Protein AF-0000000076844372 (afdb_homodimer)

Organism: Aegilops tauschii subsp. strangulata (NCBI:txid200361)

Solvent-accessible surface area (backbone atoms only — not comparable to full-atom values): 16689 Å² total; per-residue (Å²): 117,82,77,70,72,52,48,63,66,62,64,63,37,29,44,43,36,45,45,63,35,66,45,48,65,49,69,65,57,55,27,50,28,65,30,65,38,27,27,34,42,34,42,27,44,28,46,33,43,57,52,77,63,76,80,82,62,73,68,79,70,80,93,87,67,76,74,74,62,56,34,52,46,26,27,34,42,32,40,26,38,28,47,34,59,53,64,64,33,56,49,30,56,62,68,37,75,40,34,29,35,38,28,48,46,67,12,40,32,54,28,55,93,67,73,23,41,55,67,70,58,51,50,68,58,36,80,62,46,43,25,51,64,88,37,75,54,74,83,60,55,70,66,52,52,53,51,50,52,51,60,67,66,51,127,118,81,75,71,70,52,48,64,66,63,64,62,37,29,45,44,38,44,44,63,36,66,46,47,65,49,69,64,56,57,26,51,28,66,30,66,38,26,28,34,43,35,42,28,44,27,46,33,43,57,51,76,64,76,80,82,63,73,69,78,70,79,93,87,67,76,76,73,62,56,34,52,45,26,29,34,43,33,39,26,38,28,46,33,58,51,65,65,32,57,48,28,56,61,68,38,75,42,34,29,35,39,28,48,46,66,12,40,34,53,27,55,91,66,73,23,40,54,68,71,58,53,52,70,57,34,81,62,45,42,24,52,63,86,36,75,55,73,82,59,54,71,67,53,53,53,50,50,52,52,58,66,65,51,127

Secondary structure (DSSP, 8-state):
----------TT--EEE--SS----THHHHTTTT-TT--EEE--SS---------S----S-TT---PPTTTT--EEE--SS----HHHHHHGGGSTT--EEE--SSGGG-GGGT---HHHHHHH-SS-SEETTEE-----HHHHHHHHHHHS--/----------TT--EEE--SS----THHHHTTTT-TT--EEE--SS---------S----S-TT---PPTTTT--EEE--SS----HHHHHHGGGSTT--EEE--SSGGG-GGGT---HHHHHHH-SS-SEETTEE-----HHHHHHHHHHHS--

Structure (mmCIF, N/CA/C/O backbone):
data_AF-0000000076844372-model_v1
#
loop_
_entity.id
_entity.type
_entity.pdbx_description
1 polymer "U2A'/phosphoprotein 32 family A C-terminal domain-containing protein"
#
loop_
_atom_site.group_PDB
_atom_site.id
_atom_site.type_symbol
_atom_site.label_atom_id
_atom_site.label_alt_id
_atom_site.label_comp_id
_atom_site.label_asym_id
_atom_site.label_entity_id
_atom_site.label_seq_id
_atom_site.pdbx_PDB_ins_code
_atom_site.Cartn_x
_atom_site.Cartn_y
_atom_site.Cartn_z
_atom_site.occupancy
_atom_site.B_iso_or_equiv
_atom_site.auth_seq_id
_atom_site.auth_comp_id
_atom_site.auth_asym_id
_atom_site.auth_atom_id
_atom_site.pdbx_PDB_model_num
ATOM 1 N N . THR A 1 1 ? -14.281 -2.586 -25.109 1 28.22 1 THR A N 1
ATOM 2 C CA . THR A 1 1 ? -13.32 -3.232 -24.219 1 28.22 1 THR A CA 1
ATOM 3 C C . THR A 1 1 ? -13.297 -2.559 -22.859 1 28.22 1 THR A C 1
ATOM 5 O O . THR A 1 1 ? -13.148 -1.338 -22.766 1 28.22 1 THR A O 1
ATOM 8 N N . PRO A 1 2 ? -14.062 -2.965 -21.953 1 36.41 2 PRO A N 1
ATOM 9 C CA . PRO A 1 2 ? -14.25 -2.08 -20.797 1 36.41 2 PRO A CA 1
ATOM 10 C C . PRO A 1 2 ? -12.992 -1.3 -20.438 1 36.41 2 PRO A C 1
ATOM 12 O O . PRO A 1 2 ? -11.898 -1.876 -20.375 1 36.41 2 PRO A O 1
ATOM 15 N N . ALA A 1 3 ? -12.688 -0.3 -21.031 1 41.12 3 ALA A N 1
ATOM 16 C CA . ALA A 1 3 ? -11.578 0.608 -20.75 1 41.12 3 ALA A CA 1
ATOM 17 C C . ALA A 1 3 ? -11.094 0.456 -19.312 1 41.12 3 ALA A C 1
ATOM 19 O O . ALA A 1 3 ? -11.836 0.739 -18.375 1 41.12 3 ALA A O 1
ATOM 20 N N . GLY A 1 4 ? -10.5 -0.674 -18.953 1 54.66 4 GLY A N 1
ATOM 21 C CA . GLY A 1 4 ? -10.125 -1.146 -17.625 1 54.66 4 GLY A CA 1
ATOM 22 C C . GLY A 1 4 ? -9.609 -0.042 -16.734 1 54.66 4 GLY A C 1
ATOM 23 O O . GLY A 1 4 ? -9.008 0.926 -17.203 1 54.66 4 GLY A O 1
ATOM 24 N N . ASN A 1 5 ? -10.289 0.31 -15.703 1 77.12 5 ASN A N 1
ATOM 25 C CA . ASN A 1 5 ? -10.016 1.278 -14.648 1 77.12 5 ASN A CA 1
ATOM 26 C C . ASN A 1 5 ? -8.672 1.021 -13.984 1 77.12 5 ASN A C 1
ATOM 28 O O . ASN A 1 5 ? -8.609 0.521 -12.859 1 77.12 5 ASN A O 1
ATOM 32 N N . PHE A 1 6 ? -7.57 1.217 -14.867 1 86.5 6 PHE A N 1
ATOM 33 C CA . PHE A 1 6 ? -6.227 1.087 -14.312 1 86.5 6 PHE A CA 1
ATOM 34 C C . PHE A 1 6 ? -5.871 2.303 -13.469 1 86.5 6 PHE A C 1
ATOM 36 O O . PHE A 1 6 ? -6.297 3.42 -13.766 1 86.5 6 PHE A O 1
ATOM 43 N N . VAL A 1 7 ? -5.086 1.934 -12.484 1 90.06 7 VAL A N 1
ATOM 44 C CA . VAL A 1 7 ? -4.617 3.027 -11.648 1 90.06 7 VAL A CA 1
ATOM 45 C C . VAL A 1 7 ? -3.672 3.926 -12.445 1 90.06 7 VAL A C 1
ATOM 47 O O . VAL A 1 7 ? -2.762 3.436 -13.117 1 90.06 7 VAL A O 1
ATOM 50 N N . GLN A 1 8 ? -3.977 5.129 -12.344 1 87.75 8 GLN A N 1
ATOM 51 C CA . GLN A 1 8 ? -3.164 6.121 -13.039 1 87.75 8 GLN A CA 1
ATOM 52 C C . GLN A 1 8 ? -2.428 7.02 -12.047 1 87.75 8 GLN A C 1
ATOM 54 O O . GLN A 1 8 ? -2.916 7.266 -10.945 1 87.75 8 GLN A O 1
ATOM 59 N N . GLY A 1 9 ? -1.304 7.465 -12.578 1 87.69 9 GLY A N 1
ATOM 60 C CA . GLY A 1 9 ? -0.464 8.242 -11.68 1 87.69 9 GLY A CA 1
ATOM 61 C C . GLY A 1 9 ? 0.482 7.387 -10.859 1 87.69 9 GLY A C 1
ATOM 62 O O . GLY A 1 9 ? 0.857 6.289 -11.281 1 87.69 9 GLY A O 1
ATOM 63 N N . PHE A 1 10 ? 1.103 7.961 -9.844 1 92.31 10 PHE A N 1
ATOM 64 C CA . PHE A 1 10 ? 2.049 7.266 -8.984 1 92.31 10 PHE A CA 1
ATOM 65 C C . PHE A 1 10 ? 3.219 6.719 -9.789 1 92.31 10 PHE A C 1
ATOM 67 O O . PHE A 1 10 ? 3.633 5.574 -9.602 1 92.31 10 PHE A O 1
ATOM 74 N N . ASP A 1 11 ? 3.723 7.477 -10.609 1 89.88 11 ASP A N 1
ATOM 75 C CA . ASP A 1 11 ? 4.688 7.043 -11.617 1 89.88 11 ASP A CA 1
ATOM 76 C C . ASP A 1 11 ? 6.027 6.684 -10.977 1 89.88 11 ASP A C 1
ATOM 78 O O . ASP A 1 11 ? 6.859 6.02 -11.594 1 89.88 11 ASP A O 1
ATOM 82 N N . THR A 1 12 ? 6.188 7.055 -9.75 1 92 12 THR A N 1
ATOM 83 C CA . THR A 1 12 ? 7.473 6.785 -9.109 1 92 12 THR A CA 1
ATOM 84 C C . THR A 1 12 ? 7.312 5.781 -7.977 1 92 12 THR A C 1
ATOM 86 O O . THR A 1 12 ? 8.266 5.496 -7.25 1 92 12 THR A O 1
ATOM 89 N N . LEU A 1 13 ? 6.156 5.297 -7.824 1 96.44 13 LEU A N 1
ATOM 90 C CA . LEU A 1 13 ? 5.871 4.352 -6.75 1 96.44 13 LEU A CA 1
ATOM 91 C C . LEU A 1 13 ? 6.648 3.053 -6.953 1 96.44 13 LEU A C 1
ATOM 93 O O . LEU A 1 13 ? 6.504 2.391 -7.984 1 96.44 13 LEU A O 1
ATOM 97 N N . ARG A 1 14 ? 7.414 2.688 -5.918 1 98.31 14 ARG A N 1
ATOM 98 C CA . ARG A 1 14 ? 8.273 1.519 -6.082 1 98.31 14 ARG A CA 1
ATOM 99 C C . ARG A 1 14 ? 7.773 0.353 -5.234 1 98.31 14 ARG A C 1
ATOM 101 O O . ARG A 1 14 ? 7.957 -0.81 -5.598 1 98.31 14 ARG A O 1
ATOM 108 N N . LEU A 1 15 ? 7.285 0.673 -4.113 1 98.75 15 LEU A N 1
ATOM 109 C CA . LEU A 1 15 ? 6.824 -0.341 -3.17 1 98.75 15 LEU A CA 1
ATOM 110 C C . LEU A 1 15 ? 5.371 -0.099 -2.775 1 98.75 15 LEU A C 1
ATOM 112 O O . LEU A 1 15 ? 5.012 1.005 -2.357 1 98.75 15 LEU A O 1
ATOM 116 N N . LEU A 1 16 ? 4.586 -1.08 -2.979 1 98.56 16 LEU A N 1
ATOM 117 C CA . LEU A 1 16 ? 3.188 -1.05 -2.568 1 98.56 16 LEU A CA 1
ATOM 118 C C . LEU A 1 16 ? 2.881 -2.189 -1.602 1 98.56 16 LEU A C 1
ATOM 120 O O . LEU A 1 16 ? 3.037 -3.361 -1.948 1 98.56 16 LEU A O 1
ATOM 124 N N . ASN A 1 17 ? 2.506 -1.817 -0.431 1 98.62 17 ASN A N 1
ATOM 125 C CA . ASN A 1 17 ? 2.156 -2.803 0.587 1 98.62 17 ASN A CA 1
ATOM 126 C C . ASN A 1 17 ? 0.657 -2.811 0.869 1 98.62 17 ASN A C 1
ATOM 128 O O . ASN A 1 17 ? 0.107 -1.821 1.355 1 98.62 17 ASN A O 1
ATOM 132 N N . LEU A 1 18 ? -0.015 -3.906 0.567 1 98.38 18 LEU A N 1
ATOM 133 C CA . LEU A 1 18 ? -1.45 -4.109 0.739 1 98.38 18 LEU A CA 1
ATOM 134 C C . LEU A 1 18 ? -1.725 -5.293 1.663 1 98.38 18 LEU A C 1
ATOM 136 O O . LEU A 1 18 ? -2.762 -5.949 1.547 1 98.38 18 LEU A O 1
ATOM 140 N N . GLU A 1 19 ? -0.851 -5.57 2.494 1 97.88 19 GLU A N 1
ATOM 141 C CA . GLU A 1 19 ? -0.976 -6.703 3.404 1 97.88 19 GLU A CA 1
ATOM 142 C C . GLU A 1 19 ? -2.186 -6.547 4.32 1 97.88 19 GLU A C 1
ATOM 144 O O . GLU A 1 19 ? -2.518 -5.434 4.734 1 97.88 19 GLU A O 1
ATOM 149 N N . ASP A 1 20 ? -2.789 -7.727 4.633 1 97.75 20 ASP A N 1
ATOM 150 C CA . ASP A 1 20 ? -3.826 -7.805 5.656 1 97.75 20 ASP A CA 1
ATOM 151 C C . ASP A 1 20 ? -5.031 -6.945 5.281 1 97.75 20 ASP A C 1
ATOM 153 O O . ASP A 1 20 ? -5.496 -6.133 6.082 1 97.75 20 ASP A O 1
ATOM 157 N N . ASN A 1 21 ? -5.617 -7.18 4.051 1 97.69 21 ASN A N 1
ATOM 158 C CA . ASN A 1 21 ? -6.738 -6.387 3.562 1 97.69 21 ASN A CA 1
ATOM 159 C C . ASN A 1 21 ? -7.902 -7.277 3.123 1 97.69 21 ASN A C 1
ATOM 161 O O . ASN A 1 21 ? -8.875 -6.789 2.549 1 97.69 21 ASN A O 1
ATOM 165 N N . HIS A 1 22 ? -7.801 -8.523 3.311 1 96.69 22 HIS A N 1
ATOM 166 C CA . HIS A 1 22 ? -8.828 -9.508 2.98 1 96.69 22 HIS A CA 1
ATOM 167 C C . HIS A 1 22 ? -9.125 -9.508 1.484 1 96.69 22 HIS A C 1
ATOM 169 O O . HIS A 1 22 ? -10.281 -9.672 1.077 1 96.69 22 HIS A O 1
ATOM 175 N N . ILE A 1 23 ? -8.133 -9.219 0.675 1 96.81 23 ILE A N 1
ATOM 176 C CA . ILE A 1 23 ? -8.289 -9.227 -0.775 1 96.81 23 ILE A CA 1
ATOM 177 C C . ILE A 1 23 ? -8.578 -10.648 -1.259 1 96.81 23 ILE A C 1
ATOM 179 O O . ILE A 1 23 ? -7.852 -11.578 -0.924 1 96.81 23 ILE A O 1
ATOM 183 N N . VAL A 1 24 ? -9.562 -10.703 -2.053 1 96.69 24 VAL A N 1
ATOM 184 C CA . VAL A 1 24 ? -9.961 -12.016 -2.527 1 96.69 24 VAL A CA 1
ATOM 185 C C . VAL A 1 24 ? -9.617 -12.164 -4.008 1 96.69 24 VAL A C 1
ATOM 187 O O . VAL A 1 24 ? -8.992 -13.148 -4.414 1 96.69 24 VAL A O 1
ATOM 190 N N . SER A 1 25 ? -9.969 -11.102 -4.766 1 94.44 25 SER A N 1
ATOM 191 C CA . SER A 1 25 ? -9.867 -11.219 -6.215 1 94.44 25 SER A CA 1
ATOM 192 C C . SER A 1 25 ? -8.562 -10.633 -6.73 1 94.44 25 SER A C 1
ATOM 194 O O . SER A 1 25 ? -8.219 -9.484 -6.418 1 94.44 25 SER A O 1
ATOM 196 N N . TRP A 1 26 ? -7.934 -11.328 -7.57 1 95.94 26 TRP A N 1
ATOM 197 C CA . TRP A 1 26 ? -6.715 -10.883 -8.234 1 95.94 26 TRP A CA 1
ATOM 198 C C . TRP A 1 26 ? -7.02 -9.797 -9.258 1 95.94 26 TRP A C 1
ATOM 200 O O . TRP A 1 26 ? -6.121 -9.07 -9.688 1 95.94 26 TRP A O 1
ATOM 210 N N . ASP A 1 27 ? -8.188 -9.633 -9.648 1 92.38 27 ASP A N 1
ATOM 211 C CA . ASP A 1 27 ? -8.578 -8.656 -10.664 1 92.38 27 ASP A CA 1
ATOM 212 C C . ASP A 1 27 ? -8.203 -7.242 -10.234 1 92.38 27 ASP A C 1
ATOM 214 O O . ASP A 1 27 ? -7.816 -6.418 -11.062 1 92.38 27 ASP A O 1
ATOM 218 N N . GLU A 1 28 ? -8.242 -7.051 -8.93 1 92.38 28 GLU A N 1
ATOM 219 C CA . GLU A 1 28 ? -7.871 -5.734 -8.422 1 92.38 28 GLU A CA 1
ATOM 220 C C . GLU A 1 28 ? -6.383 -5.469 -8.617 1 92.38 28 GLU A C 1
ATOM 222 O O . GLU A 1 28 ? -5.977 -4.332 -8.852 1 92.38 28 GLU A O 1
ATOM 227 N N . MET A 1 29 ? -5.652 -6.527 -8.57 1 94.56 29 MET A N 1
ATOM 228 C CA . MET A 1 29 ? -4.207 -6.383 -8.727 1 94.56 29 MET A CA 1
ATOM 229 C C . MET A 1 29 ? -3.85 -6.066 -10.18 1 94.56 29 MET A C 1
ATOM 231 O O . MET A 1 29 ? -2.844 -5.406 -10.445 1 94.56 29 MET A O 1
ATOM 235 N N . VAL A 1 30 ? -4.684 -6.531 -11.086 1 93.69 30 VAL A N 1
ATOM 236 C CA . VAL A 1 30 ? -4.469 -6.25 -12.5 1 93.69 30 VAL A CA 1
ATOM 237 C C . VAL A 1 30 ? -4.484 -4.742 -12.742 1 93.69 30 VAL A C 1
ATOM 239 O O . VAL A 1 30 ? -3.756 -4.234 -13.594 1 93.69 30 VAL A O 1
ATOM 242 N N . LYS A 1 31 ? -5.227 -4.008 -11.945 1 92.88 31 LYS A N 1
ATOM 243 C CA . LYS A 1 31 ? -5.34 -2.559 -12.078 1 92.88 31 LYS A CA 1
ATOM 244 C C . LYS A 1 31 ? -4.012 -1.873 -11.781 1 92.88 31 LYS A C 1
ATOM 246 O O . LYS A 1 31 ? -3.812 -0.709 -12.141 1 92.88 31 LYS A O 1
ATOM 251 N N . LEU A 1 32 ? -3.164 -2.564 -11.164 1 95.75 32 LEU A N 1
ATOM 252 C CA . LEU A 1 32 ? -1.877 -2.006 -10.766 1 95.75 32 LEU A CA 1
ATOM 253 C C . LEU A 1 32 ? -0.823 -2.252 -11.844 1 95.75 32 LEU A C 1
ATOM 255 O O . LEU A 1 32 ? 0.328 -1.833 -11.695 1 95.75 32 LEU A O 1
ATOM 259 N N . SER A 1 33 ? -1.207 -2.82 -12.945 1 94.06 33 SER A N 1
ATOM 260 C CA . SER A 1 33 ? -0.297 -3.383 -13.938 1 94.06 33 SER A CA 1
ATOM 261 C C . SER A 1 33 ? 0.571 -2.297 -14.562 1 94.06 33 SER A C 1
ATOM 263 O O . SER A 1 33 ? 1.691 -2.568 -15 1 94.06 33 SER A O 1
ATOM 265 N N . TYR A 1 34 ? 0.09 -1.09 -14.516 1 89.62 34 TYR A N 1
ATOM 266 C CA . TYR A 1 34 ? 0.809 -0.068 -15.266 1 89.62 34 TYR A CA 1
ATOM 267 C C . TYR A 1 34 ? 1.42 0.969 -14.328 1 89.62 34 TYR A C 1
ATOM 269 O O . TYR A 1 34 ? 1.67 2.107 -14.734 1 89.62 34 TYR A O 1
ATOM 277 N N . LEU A 1 35 ? 1.533 0.613 -13.117 1 94.25 35 LEU A N 1
ATOM 278 C CA . LEU A 1 35 ? 2.453 1.353 -12.258 1 94.25 35 LEU A CA 1
ATOM 279 C C . LEU A 1 35 ? 3.902 1.06 -12.633 1 94.25 35 LEU A C 1
ATOM 281 O O . LEU A 1 35 ? 4.496 0.101 -12.141 1 94.25 35 LEU A O 1
ATOM 285 N N . ARG A 1 36 ? 4.457 1.871 -13.391 1 92.75 36 ARG A N 1
ATOM 286 C CA . ARG A 1 36 ? 5.629 1.565 -14.203 1 92.75 36 ARG A CA 1
ATOM 287 C C . ARG A 1 36 ? 6.879 1.436 -13.336 1 92.75 36 ARG A C 1
ATOM 289 O O . ARG A 1 36 ? 7.859 0.812 -13.742 1 92.75 36 ARG A O 1
ATOM 296 N N . SER A 1 37 ? 6.859 2.012 -12.211 1 96.75 37 SER A N 1
ATOM 297 C CA . SER A 1 37 ? 8.047 1.972 -11.367 1 96.75 37 SER A CA 1
ATOM 298 C C . SER A 1 37 ? 7.883 0.974 -10.227 1 96.75 37 SER A C 1
ATOM 300 O O . SER A 1 37 ? 8.773 0.829 -9.391 1 96.75 37 SER A O 1
ATOM 302 N N . LEU A 1 38 ? 6.801 0.259 -10.25 1 97.69 38 LEU A N 1
ATOM 303 C CA . LEU A 1 38 ? 6.527 -0.654 -9.148 1 97.69 38 LEU A CA 1
ATOM 304 C C . LEU A 1 38 ? 7.508 -1.823 -9.156 1 97.69 38 LEU A C 1
ATOM 306 O O . LEU A 1 38 ? 7.547 -2.598 -10.109 1 97.69 38 LEU A O 1
ATOM 310 N N . GLU A 1 39 ? 8.234 -1.955 -8.023 1 98.81 39 GLU A N 1
ATOM 311 C CA . GLU A 1 39 ? 9.25 -2.996 -7.902 1 98.81 39 GLU A CA 1
ATOM 312 C C . GLU A 1 39 ? 8.82 -4.078 -6.914 1 98.81 39 GLU A C 1
ATOM 314 O O . GLU A 1 39 ? 9.211 -5.238 -7.043 1 98.81 39 GLU A O 1
ATOM 319 N N . GLN A 1 40 ? 8.125 -3.652 -5.906 1 98.88 40 GLN A N 1
ATOM 320 C CA . GLN A 1 40 ? 7.699 -4.582 -4.863 1 98.88 40 GLN A CA 1
ATOM 321 C C . GLN A 1 40 ? 6.203 -4.469 -4.598 1 98.88 40 GLN A C 1
ATOM 323 O O . GLN A 1 40 ? 5.684 -3.363 -4.422 1 98.88 40 GLN A O 1
ATOM 328 N N . LEU A 1 41 ? 5.531 -5.602 -4.578 1 98.81 41 LEU A N 1
ATOM 329 C CA . LEU A 1 41 ? 4.121 -5.703 -4.215 1 98.81 41 LEU A CA 1
ATOM 330 C C . LEU A 1 41 ? 3.92 -6.699 -3.076 1 98.81 41 LEU A C 1
ATOM 332 O O . LEU A 1 41 ? 4.184 -7.895 -3.236 1 98.81 41 LEU A O 1
ATOM 336 N N . HIS A 1 42 ? 3.5 -6.215 -1.917 1 98.88 42 HIS A N 1
ATOM 337 C CA . HIS A 1 42 ? 3.283 -7.039 -0.735 1 98.88 42 HIS A CA 1
ATOM 338 C C . HIS A 1 42 ? 1.803 -7.344 -0.54 1 98.88 42 HIS A C 1
ATOM 340 O O . HIS A 1 42 ? 1.012 -6.441 -0.25 1 98.88 42 HIS A O 1
ATOM 346 N N . LEU A 1 43 ? 1.48 -8.602 -0.635 1 98.75 43 LEU A N 1
ATOM 347 C CA . LEU A 1 43 ? 0.086 -9.023 -0.552 1 98.75 43 LEU A CA 1
ATOM 348 C C . LEU A 1 43 ? -0.092 -10.109 0.499 1 98.75 43 LEU A C 1
ATOM 350 O O . LEU A 1 43 ? -1.054 -10.883 0.446 1 98.75 43 LEU A O 1
ATOM 354 N N . ASN A 1 44 ? 0.842 -10.148 1.422 1 98.75 44 ASN A N 1
ATOM 355 C CA . ASN A 1 44 ? 0.694 -11.156 2.471 1 98.75 44 ASN A CA 1
ATOM 356 C C . ASN A 1 44 ? -0.63 -11 3.213 1 98.75 44 ASN A C 1
ATOM 358 O O . ASN A 1 44 ? -1.172 -9.898 3.299 1 98.75 44 ASN A O 1
ATOM 362 N N . LYS A 1 45 ? -1.118 -12.133 3.82 1 98.62 45 LYS A N 1
ATOM 363 C CA . LYS A 1 45 ? -2.25 -12.156 4.742 1 98.62 45 LYS A CA 1
ATOM 364 C C . LYS A 1 45 ? -3.508 -11.602 4.082 1 98.62 45 LYS A C 1
ATOM 366 O O . LYS A 1 45 ? -4.16 -10.711 4.633 1 98.62 45 LYS A O 1
ATOM 371 N N . ASN A 1 46 ? -3.793 -12.102 2.949 1 98.5 46 ASN A N 1
ATOM 372 C CA . ASN A 1 46 ? -5.062 -11.883 2.266 1 98.5 46 ASN A CA 1
ATOM 373 C C . ASN A 1 46 ? -5.789 -13.195 2 1 98.5 46 ASN A C 1
ATOM 375 O O . ASN A 1 46 ? -5.574 -14.188 2.707 1 98.5 46 ASN A O 1
ATOM 379 N N . LYS A 1 47 ? -6.762 -13.18 1.062 1 98.56 47 LYS A N 1
ATOM 380 C CA . LYS A 1 47 ? -7.551 -14.367 0.772 1 98.56 47 LYS A CA 1
ATOM 381 C C . LYS A 1 47 ? -7.48 -14.734 -0.708 1 98.56 47 LYS A C 1
ATOM 383 O O . LYS A 1 47 ? -8.469 -15.18 -1.293 1 98.56 47 LYS A O 1
ATOM 388 N N . ILE A 1 48 ? -6.348 -14.469 -1.282 1 98.38 48 ILE A N 1
ATOM 389 C CA . ILE A 1 48 ? -6.156 -14.695 -2.711 1 98.38 48 ILE A CA 1
ATOM 390 C C . ILE A 1 48 ? -6.07 -16.188 -2.994 1 98.38 48 ILE A C 1
ATOM 392 O O . ILE A 1 48 ? -5.309 -16.906 -2.34 1 98.38 48 ILE A O 1
ATOM 396 N N . LYS A 1 49 ? -6.793 -16.625 -3.984 1 98.44 49 LYS A N 1
ATOM 397 C CA . LYS A 1 49 ? -6.828 -18.047 -4.301 1 98.44 49 LYS A CA 1
ATOM 398 C C . LYS A 1 49 ? -6.078 -18.344 -5.598 1 98.44 49 LYS A C 1
ATOM 400 O O . LYS A 1 49 ? -5.523 -19.422 -5.766 1 98.44 49 LYS A O 1
ATOM 405 N N . HIS A 1 50 ? -6.133 -17.281 -6.477 1 98.12 50 HIS A N 1
ATOM 406 C CA . HIS A 1 50 ? -5.547 -17.469 -7.801 1 98.12 50 HIS A CA 1
ATOM 407 C C . HIS A 1 50 ? -4.75 -16.234 -8.227 1 98.12 50 HIS A C 1
ATOM 409 O O . HIS A 1 50 ? -5.176 -15.109 -7.984 1 98.12 50 HIS A O 1
ATOM 415 N N . VAL A 1 51 ? -3.635 -16.516 -8.75 1 98.25 51 VAL A N 1
ATOM 416 C CA . VAL A 1 51 ? -2.797 -15.484 -9.344 1 98.25 51 VAL A CA 1
ATOM 417 C C . VAL A 1 51 ? -2.695 -15.711 -10.852 1 98.25 51 VAL A C 1
ATOM 419 O O . VAL A 1 51 ? -2.551 -16.844 -11.312 1 98.25 51 VAL A O 1
ATOM 422 N N . ARG A 1 52 ? -2.832 -14.625 -11.594 1 96.56 52 ARG A N 1
ATOM 423 C CA . ARG A 1 52 ? -2.695 -14.672 -13.047 1 96.56 52 ARG A CA 1
ATOM 424 C C . ARG A 1 52 ? -1.934 -13.453 -13.562 1 96.56 52 ARG A C 1
ATOM 426 O O . ARG A 1 52 ? -2.068 -12.352 -13.023 1 96.56 52 ARG A O 1
ATOM 433 N N . TYR A 1 53 ? -1.194 -13.742 -14.594 1 97.19 53 TYR A N 1
ATOM 434 C CA . TYR A 1 53 ? -0.583 -12.625 -15.305 1 97.19 53 TYR A CA 1
ATOM 435 C C . TYR A 1 53 ? -1.548 -12.031 -16.328 1 97.19 53 TYR A C 1
ATOM 437 O O . TYR A 1 53 ? -2.232 -12.773 -17.047 1 97.19 53 TYR A O 1
ATOM 445 N N . PRO A 1 54 ? -1.532 -10.688 -16.328 1 92.19 54 PRO A N 1
ATOM 446 C CA . PRO A 1 54 ? -2.473 -10.094 -17.281 1 92.19 54 PRO A CA 1
ATOM 447 C C . PRO A 1 54 ? -1.942 -10.094 -18.719 1 92.19 54 PRO A C 1
ATOM 449 O O . PRO A 1 54 ? -1.04 -9.312 -19.047 1 92.19 54 PRO A O 1
ATOM 452 N N . SER A 1 55 ? -2.109 -10.938 -19.594 1 82.44 55 SER A N 1
ATOM 453 C CA . SER A 1 55 ? -1.579 -11.086 -20.953 1 82.44 55 SER A CA 1
ATOM 454 C C . SER A 1 55 ? -2.383 -10.273 -21.953 1 82.44 55 SER A C 1
ATOM 456 O O . SER A 1 55 ? -1.857 -9.859 -22.984 1 82.44 55 SER A O 1
ATOM 458 N N . ASN A 1 56 ? -3.617 -9.969 -21.75 1 73.81 56 ASN A N 1
ATOM 459 C CA . ASN A 1 56 ? -4.441 -9.32 -22.766 1 73.81 56 ASN A CA 1
ATOM 460 C C . ASN A 1 56 ? -4.84 -7.91 -22.359 1 73.81 56 ASN A C 1
ATOM 462 O O . ASN A 1 56 ? -6 -7.52 -22.484 1 73.81 56 ASN A O 1
ATOM 466 N N . LEU A 1 57 ? -3.789 -7.336 -21.781 1 73.94 57 LEU A N 1
ATOM 467 C CA . LEU A 1 57 ? -4.164 -5.98 -21.406 1 73.94 57 LEU A CA 1
ATOM 468 C C . LEU A 1 57 ? -4.051 -5.027 -22.578 1 73.94 57 LEU A C 1
ATOM 470 O O . LEU A 1 57 ? -3.172 -5.184 -23.438 1 73.94 57 LEU A O 1
ATOM 474 N N . PRO A 1 58 ? -5.176 -4.18 -22.641 1 62.72 58 PRO A N 1
ATOM 475 C CA . PRO A 1 58 ? -5.074 -3.148 -23.672 1 62.72 58 PRO A CA 1
ATOM 476 C C . PRO A 1 58 ? -3.883 -2.219 -23.469 1 62.72 58 PRO A C 1
ATOM 478 O O . PRO A 1 58 ? -3.436 -2.021 -22.328 1 62.72 58 PRO A O 1
ATOM 481 N N . SER A 1 59 ? -3.131 -1.978 -24.484 1 54.53 59 SER A N 1
ATOM 482 C CA . SER A 1 59 ? -2.02 -1.034 -24.422 1 54.53 59 SER A CA 1
ATOM 483 C C . SER A 1 59 ? -2.461 0.3 -23.828 1 54.53 59 SER A C 1
ATOM 485 O O . SER A 1 59 ? -3.504 0.838 -24.203 1 54.53 59 SER A O 1
ATOM 487 N N . SER A 1 60 ? -2.391 0.449 -22.562 1 50.75 60 SER A N 1
ATOM 488 C CA . SER A 1 60 ? -2.861 1.687 -21.953 1 50.75 60 SER A CA 1
ATOM 489 C C . SER A 1 60 ? -2.562 2.891 -22.828 1 50.75 60 SER A C 1
ATOM 491 O O . SER A 1 60 ? -3.084 3.984 -22.594 1 50.75 60 SER A O 1
ATOM 493 N N . GLY A 1 61 ? -1.215 3.23 -23.047 1 46.09 61 GLY A N 1
ATOM 494 C CA . GLY A 1 61 ? -0.828 4.543 -23.547 1 46.09 61 GLY A CA 1
ATOM 495 C C . GLY A 1 61 ? -1.387 4.848 -24.922 1 46.09 61 GLY A C 1
ATOM 496 O O . GLY A 1 61 ? -1.943 3.967 -25.578 1 46.09 61 GLY A O 1
ATOM 497 N N . SER A 1 62 ? -1.358 6.25 -25.234 1 44.97 62 SER A N 1
ATOM 498 C CA . SER A 1 62 ? -1.548 6.906 -26.531 1 44.97 62 SER A CA 1
ATOM 499 C C . SER A 1 62 ? -1.042 6.035 -27.672 1 44.97 62 SER A C 1
ATOM 501 O O . SER A 1 62 ? -0.276 5.094 -27.453 1 44.97 62 SER A O 1
ATOM 503 N N . LEU A 1 63 ? -0.762 6.805 -29.031 1 44.16 63 LEU A N 1
ATOM 504 C CA . LEU A 1 63 ? -0.397 6.461 -30.391 1 44.16 63 LEU A CA 1
ATOM 505 C C . LEU A 1 63 ? 0.599 5.309 -30.422 1 44.16 63 LEU A C 1
ATOM 507 O O . LEU A 1 63 ? 0.343 4.273 -31.047 1 44.16 63 LEU A O 1
ATOM 511 N N . GLY A 1 64 ? 2.018 5.641 -30.828 1 46.31 64 GLY A N 1
ATOM 512 C CA . GLY A 1 64 ? 3.217 5.043 -31.391 1 46.31 64 GLY A CA 1
ATOM 513 C C . GLY A 1 64 ? 3.846 3.998 -30.5 1 46.31 64 GLY A C 1
ATOM 514 O O . GLY A 1 64 ? 4.957 3.533 -30.766 1 46.31 64 GLY A O 1
ATOM 515 N N . ASP A 1 65 ? 3.691 3.998 -29.156 1 49.94 65 ASP A N 1
ATOM 516 C CA . ASP A 1 65 ? 4.711 3.406 -28.297 1 49.94 65 ASP A CA 1
ATOM 517 C C . ASP A 1 65 ? 4.523 1.896 -28.172 1 49.94 65 ASP A C 1
ATOM 519 O O . ASP A 1 65 ? 3.395 1.401 -28.203 1 49.94 65 ASP A O 1
ATOM 523 N N . VAL A 1 66 ? 5.504 1.174 -28.25 1 57.88 66 VAL A N 1
ATOM 524 C CA . VAL A 1 66 ? 5.859 -0.215 -27.969 1 57.88 66 VAL A CA 1
ATOM 525 C C . VAL A 1 66 ? 5.133 -0.695 -26.719 1 57.88 66 VAL A C 1
ATOM 527 O O . VAL A 1 66 ? 5.148 -0.016 -25.688 1 57.88 66 VAL A O 1
ATOM 530 N N . ALA A 1 67 ? 4.172 -1.517 -26.766 1 72.06 67 ALA A N 1
ATOM 531 C CA . ALA A 1 67 ? 3.391 -2.189 -25.734 1 72.06 67 ALA A CA 1
ATOM 532 C C . ALA A 1 67 ? 4.254 -2.504 -24.516 1 72.06 67 ALA A C 1
ATOM 534 O O . ALA A 1 67 ? 5.238 -3.238 -24.609 1 72.06 67 ALA A O 1
ATOM 535 N N . VAL A 1 68 ? 4.289 -1.698 -23.484 1 82.44 68 VAL A N 1
ATOM 536 C CA . VAL A 1 68 ? 5.012 -2.006 -22.266 1 82.44 68 VAL A CA 1
ATOM 537 C C . VAL A 1 68 ? 4.332 -3.166 -21.531 1 82.44 68 VAL A C 1
ATOM 539 O O . VAL A 1 68 ? 3.111 -3.168 -21.359 1 82.44 68 VAL A O 1
ATOM 542 N N . PRO A 1 69 ? 5.098 -4.113 -21.234 1 91.81 69 PRO A N 1
ATOM 543 C CA . PRO A 1 69 ? 4.52 -5.262 -20.531 1 91.81 69 PRO A CA 1
ATOM 544 C C . PRO A 1 69 ? 3.961 -4.898 -19.156 1 91.81 69 PRO A C 1
ATOM 546 O O . PRO A 1 69 ? 4.453 -3.967 -18.516 1 91.81 69 PRO A O 1
ATOM 549 N N . ALA A 1 70 ? 2.936 -5.621 -18.734 1 93.69 70 ALA A N 1
ATOM 550 C CA . ALA A 1 70 ? 2.383 -5.469 -17.391 1 93.69 70 ALA A CA 1
ATOM 551 C C . ALA A 1 70 ? 3.42 -5.82 -16.328 1 93.69 70 ALA A C 1
ATOM 553 O O . ALA A 1 70 ? 4.18 -6.777 -16.484 1 93.69 70 ALA A O 1
ATOM 554 N N . PHE A 1 71 ? 3.416 -5.008 -15.242 1 96.25 71 PHE A N 1
ATOM 555 C CA . PHE A 1 71 ? 4.289 -5.273 -14.102 1 96.25 71 PHE A CA 1
ATOM 556 C C . PHE A 1 71 ? 5.738 -5.426 -14.555 1 96.25 71 PHE A C 1
ATOM 558 O O . PHE A 1 71 ? 6.461 -6.293 -14.062 1 96.25 71 PHE A O 1
ATOM 565 N N . GLU A 1 72 ? 6.133 -4.543 -15.43 1 95.5 72 GLU A N 1
ATOM 566 C CA . GLU A 1 72 ? 7.426 -4.652 -16.094 1 95.5 72 GLU A CA 1
ATOM 567 C C . GLU A 1 72 ? 8.57 -4.672 -15.094 1 95.5 72 GLU A C 1
ATOM 569 O O . GLU A 1 72 ? 9.531 -5.434 -15.242 1 95.5 72 GLU A O 1
ATOM 574 N N . LYS A 1 73 ? 8.469 -3.945 -14.008 1 97.62 73 LYS A N 1
ATOM 575 C CA . LYS A 1 73 ? 9.609 -3.764 -13.109 1 97.62 73 LYS A CA 1
ATOM 576 C C . LYS A 1 73 ? 9.383 -4.504 -11.789 1 97.62 73 LYS A C 1
ATOM 578 O O . LYS A 1 73 ? 10.195 -4.395 -10.867 1 97.62 73 LYS A O 1
ATOM 583 N N . LEU A 1 74 ? 8.352 -5.266 -11.695 1 98.5 74 LEU A N 1
ATOM 584 C CA . LEU A 1 74 ? 8.047 -5.957 -10.453 1 98.5 74 LEU A CA 1
ATOM 585 C C . LEU A 1 74 ? 9.07 -7.055 -10.172 1 98.5 74 LEU A C 1
ATOM 587 O O . LEU A 1 74 ? 9.148 -8.039 -10.906 1 98.5 74 LEU A O 1
ATOM 591 N N . GLN A 1 75 ? 9.766 -6.922 -9.086 1 98.81 75 GLN A N 1
ATOM 592 C CA . GLN A 1 75 ? 10.844 -7.848 -8.75 1 98.81 75 GLN A CA 1
ATOM 593 C C . GLN A 1 75 ? 10.461 -8.727 -7.562 1 98.81 75 GLN A C 1
ATOM 595 O O . GLN A 1 75 ? 10.93 -9.859 -7.445 1 98.81 75 GLN A O 1
ATOM 600 N N . VAL A 1 76 ? 9.656 -8.188 -6.688 1 98.88 76 VAL A N 1
ATOM 601 C CA . VAL A 1 76 ? 9.289 -8.852 -5.441 1 98.88 76 VAL A CA 1
ATOM 602 C C . VAL A 1 76 ? 7.77 -8.945 -5.336 1 98.88 76 VAL A C 1
ATOM 604 O O . VAL A 1 76 ? 7.07 -7.938 -5.457 1 98.88 76 VAL A O 1
ATOM 607 N N . LEU A 1 77 ? 7.293 -10.133 -5.129 1 98.88 77 LEU A N 1
ATOM 608 C CA . LEU A 1 77 ? 5.875 -10.391 -4.906 1 98.88 77 LEU A CA 1
ATOM 609 C C . LEU A 1 77 ? 5.668 -11.281 -3.688 1 98.88 77 LEU A C 1
ATOM 611 O O . LEU A 1 77 ? 6.023 -12.461 -3.711 1 98.88 77 LEU A O 1
ATOM 615 N N . LEU A 1 78 ? 5.117 -10.727 -2.643 1 98.94 78 LEU A N 1
ATOM 616 C CA . LEU A 1 78 ? 4.895 -11.469 -1.411 1 98.94 78 LEU A CA 1
ATOM 617 C C . LEU A 1 78 ? 3.441 -11.914 -1.298 1 98.94 78 LEU A C 1
ATOM 619 O O . LEU A 1 78 ? 2.541 -11.078 -1.189 1 98.94 78 LEU A O 1
ATOM 623 N N . LEU A 1 79 ? 3.238 -13.156 -1.288 1 98.88 79 LEU A N 1
ATOM 624 C CA . LEU A 1 79 ? 1.903 -13.742 -1.293 1 98.88 79 LEU A CA 1
ATOM 625 C C . LEU A 1 79 ? 1.726 -14.695 -0.116 1 98.88 79 LEU A C 1
ATOM 627 O O . LEU A 1 79 ? 0.889 -15.602 -0.165 1 98.88 79 LEU A O 1
ATOM 631 N N . GLY A 1 80 ? 2.551 -14.516 0.876 1 98.81 80 GLY A N 1
ATOM 632 C CA . GLY A 1 80 ? 2.455 -15.391 2.033 1 98.81 80 GLY A CA 1
ATOM 633 C C . GLY A 1 80 ? 1.108 -15.312 2.729 1 98.81 80 GLY A C 1
ATOM 634 O O . GLY A 1 80 ? 0.49 -14.25 2.783 1 98.81 80 GLY A O 1
ATOM 635 N N . SER A 1 81 ? 0.639 -16.453 3.266 1 98.75 81 SER A N 1
ATOM 636 C CA . SER A 1 81 ? -0.577 -16.531 4.066 1 98.75 81 SER A CA 1
ATOM 637 C C . SER A 1 81 ? -1.799 -16.094 3.266 1 98.75 81 SER A C 1
ATOM 639 O O . SER A 1 81 ? -2.57 -15.242 3.713 1 98.75 81 SER A O 1
ATOM 641 N N . ASN A 1 82 ? -1.938 -16.656 2.145 1 98.75 82 ASN A N 1
ATOM 642 C CA . ASN A 1 82 ? -3.133 -16.578 1.311 1 98.75 82 ASN A CA 1
ATOM 643 C C . ASN A 1 82 ? -3.779 -17.953 1.129 1 98.75 82 ASN A C 1
ATOM 645 O O . ASN A 1 82 ? -3.645 -18.828 1.987 1 98.75 82 ASN A O 1
ATOM 649 N N . GLU A 1 83 ? -4.586 -18.094 0.108 1 98.81 83 GLU A N 1
ATOM 650 C CA . GLU A 1 83 ? -5.312 -19.344 -0.089 1 98.81 83 GLU A CA 1
ATOM 651 C C . GLU A 1 83 ? -4.988 -19.953 -1.445 1 98.81 83 GLU A C 1
ATOM 653 O O . GLU A 1 83 ? -5.84 -20.609 -2.062 1 98.81 83 GLU A O 1
ATOM 658 N N . ILE A 1 84 ? -3.822 -19.719 -1.922 1 98.81 84 ILE A N 1
ATOM 659 C CA . ILE A 1 84 ? -3.385 -20.25 -3.207 1 98.81 84 ILE A CA 1
ATOM 660 C C . ILE A 1 84 ? -3.234 -21.766 -3.107 1 98.81 84 ILE A C 1
ATOM 662 O O . ILE A 1 84 ? -2.539 -22.281 -2.223 1 98.81 84 ILE A O 1
ATOM 666 N N . GLU A 1 85 ? -3.873 -22.469 -4.094 1 98.31 85 GLU A N 1
ATOM 667 C CA . GLU A 1 85 ? -3.889 -23.922 -3.934 1 98.31 85 GLU A CA 1
ATOM 668 C C . GLU A 1 85 ? -3.568 -24.625 -5.25 1 98.31 85 GLU A C 1
ATOM 670 O O . GLU A 1 85 ? -3.512 -25.844 -5.305 1 98.31 85 GLU A O 1
ATOM 675 N N . ASP A 1 86 ? -3.258 -23.891 -6.363 1 98.06 86 ASP A N 1
ATOM 676 C CA . ASP A 1 86 ? -3.164 -24.547 -7.664 1 98.06 86 ASP A CA 1
ATOM 677 C C . ASP A 1 86 ? -1.835 -24.219 -8.344 1 98.06 86 ASP A C 1
ATOM 679 O O . ASP A 1 86 ? -1.287 -23.141 -8.164 1 98.06 86 ASP A O 1
ATOM 683 N N . PHE A 1 87 ? -1.375 -25.125 -9.195 1 98.19 87 PHE A N 1
ATOM 684 C CA . PHE A 1 87 ? -0.103 -25.016 -9.898 1 98.19 87 PHE A CA 1
ATOM 685 C C . PHE A 1 87 ? -0.169 -23.938 -10.969 1 98.19 87 PHE A C 1
ATOM 687 O O . PHE A 1 87 ? 0.804 -23.203 -11.195 1 98.19 87 PHE A O 1
ATOM 694 N N . PRO A 1 88 ? -1.292 -23.766 -11.586 1 98.56 88 PRO A N 1
ATOM 695 C CA . PRO A 1 88 ? -1.349 -22.688 -12.578 1 98.56 88 PRO A CA 1
ATOM 696 C C . PRO A 1 88 ? -1.012 -21.312 -11.992 1 98.56 88 PRO A C 1
ATOM 698 O O . PRO A 1 88 ? -0.364 -20.5 -12.648 1 98.56 88 PRO A O 1
ATOM 701 N N . SER A 1 89 ? -1.435 -21.094 -10.766 1 98.56 89 SER A N 1
ATOM 702 C CA . SER A 1 89 ? -1.067 -19.844 -10.094 1 98.56 89 SER A CA 1
ATOM 703 C C . SER A 1 89 ? 0.443 -19.734 -9.922 1 98.56 89 SER A C 1
ATOM 705 O O . SER A 1 89 ? 1.029 -18.688 -10.172 1 98.56 89 SER A O 1
ATOM 707 N N . VAL A 1 90 ? 1.052 -20.797 -9.555 1 98.56 90 VAL A N 1
ATOM 708 C CA . VAL A 1 90 ? 2.502 -20.828 -9.398 1 98.56 90 VAL A CA 1
ATOM 709 C C . VAL A 1 90 ? 3.178 -20.625 -10.75 1 98.56 90 VAL A C 1
ATOM 711 O O . VAL A 1 90 ? 4.07 -19.781 -10.875 1 98.56 90 VAL A O 1
ATOM 714 N N . ASP A 1 91 ? 2.684 -21.328 -11.781 1 98.44 91 ASP A N 1
ATOM 715 C CA . ASP A 1 91 ? 3.256 -21.234 -13.125 1 98.44 91 ASP A CA 1
ATOM 716 C C . ASP A 1 91 ? 3.143 -19.812 -13.672 1 98.44 91 ASP A C 1
ATOM 718 O O . ASP A 1 91 ? 4.027 -19.344 -14.391 1 98.44 91 ASP A O 1
ATOM 722 N N . SER A 1 92 ? 2.119 -19.156 -13.305 1 98.12 92 SER A N 1
ATOM 723 C CA . SER A 1 92 ? 1.874 -17.812 -13.82 1 98.12 92 SER A CA 1
ATOM 724 C C . SER A 1 92 ? 2.953 -16.844 -13.367 1 98.12 92 SER A C 1
ATOM 726 O O . SER A 1 92 ? 3.193 -15.82 -14.016 1 98.12 92 SER A O 1
ATOM 728 N N . LEU A 1 93 ? 3.586 -17.094 -12.266 1 98.38 93 LEU A N 1
ATOM 729 C CA . LEU A 1 93 ? 4.613 -16.219 -11.727 1 98.38 93 LEU A CA 1
ATOM 730 C C . LEU A 1 93 ? 5.797 -16.109 -12.68 1 98.38 93 LEU A C 1
ATOM 732 O O . LEU A 1 93 ? 6.5 -15.102 -12.688 1 98.38 93 LEU A O 1
ATOM 736 N N . ASN A 1 94 ? 5.918 -17.078 -13.617 1 97.69 94 ASN A N 1
ATOM 737 C CA . ASN A 1 94 ? 6.992 -17.062 -14.602 1 97.69 94 ASN A CA 1
ATOM 738 C C . ASN A 1 94 ? 6.758 -16 -15.672 1 97.69 94 ASN A C 1
ATOM 740 O O . ASN A 1 94 ? 7.68 -15.648 -16.422 1 97.69 94 ASN A O 1
ATOM 744 N N . LEU A 1 95 ? 5.543 -15.562 -15.727 1 97.38 95 LEU A N 1
ATOM 745 C CA . LEU A 1 95 ? 5.184 -14.641 -16.797 1 97.38 95 LEU A CA 1
ATOM 746 C C . LEU A 1 95 ? 5.496 -13.203 -16.406 1 97.38 95 LEU A C 1
ATOM 748 O O . LEU A 1 95 ? 5.473 -12.305 -17.25 1 97.38 95 LEU A O 1
ATOM 752 N N . PHE A 1 96 ? 5.773 -12.922 -15.117 1 97.38 96 PHE A N 1
ATOM 753 C CA . PHE A 1 96 ? 6.215 -11.602 -14.68 1 97.38 96 PHE A CA 1
ATOM 754 C C . PHE A 1 96 ? 7.664 -11.359 -15.07 1 97.38 96 PHE A C 1
ATOM 756 O O . PHE A 1 96 ? 8.57 -12.031 -14.578 1 97.38 96 PHE A O 1
ATOM 763 N N . PRO A 1 97 ? 7.895 -10.328 -15.844 1 96.38 97 PRO A N 1
ATOM 764 C CA . PRO A 1 97 ? 9.148 -10.25 -16.594 1 96.38 97 PRO A CA 1
ATOM 765 C C . PRO A 1 97 ? 10.367 -10.102 -15.68 1 96.38 97 PRO A C 1
ATOM 767 O O . PRO A 1 97 ? 11.461 -10.57 -16.031 1 96.38 97 PRO A O 1
ATOM 770 N N . SER A 1 98 ? 10.195 -9.484 -14.539 1 98.06 98 SER A N 1
ATOM 771 C CA . SER A 1 98 ? 11.367 -9.164 -13.727 1 98.06 98 SER A CA 1
ATOM 772 C C . SER A 1 98 ? 11.281 -9.812 -12.352 1 98.06 98 SER A C 1
ATOM 774 O O . SER A 1 98 ? 12.086 -9.516 -11.469 1 98.06 98 SER A O 1
ATOM 776 N N . LEU A 1 99 ? 10.367 -10.688 -12.172 1 98.56 99 LEU A N 1
ATOM 777 C CA . LEU A 1 99 ? 10.109 -11.258 -10.859 1 98.56 99 LEU A CA 1
ATOM 778 C C . LEU A 1 99 ? 11.242 -12.195 -10.438 1 98.56 99 LEU A C 1
ATOM 780 O O . LEU A 1 99 ? 11.594 -13.117 -11.18 1 98.56 99 LEU A O 1
ATOM 784 N N . MET A 1 100 ? 11.766 -11.93 -9.234 1 98.38 100 MET A N 1
ATOM 785 C CA . MET A 1 100 ? 12.914 -12.719 -8.797 1 98.38 100 MET A CA 1
ATOM 786 C C . MET A 1 100 ? 12.734 -13.195 -7.359 1 98.38 100 MET A C 1
ATOM 788 O O . MET A 1 100 ? 13.391 -14.141 -6.926 1 98.38 100 MET A O 1
ATOM 792 N N . ASP A 1 101 ? 11.961 -12.594 -6.613 1 98.75 101 ASP A N 1
ATOM 793 C CA . ASP A 1 101 ? 11.742 -12.867 -5.199 1 98.75 101 ASP A CA 1
ATOM 794 C C . ASP A 1 101 ? 10.258 -13.055 -4.898 1 98.75 101 ASP A C 1
ATOM 796 O O . ASP A 1 101 ? 9.477 -12.102 -4.992 1 98.75 101 ASP A O 1
ATOM 800 N N . VAL A 1 102 ? 9.914 -14.305 -4.426 1 98.81 102 VAL A N 1
ATOM 801 C CA . VAL A 1 102 ? 8.508 -14.656 -4.234 1 98.81 102 VAL A CA 1
ATOM 802 C C . VAL A 1 102 ? 8.32 -15.328 -2.875 1 98.81 102 VAL A C 1
ATOM 804 O O . VAL A 1 102 ? 9.148 -16.141 -2.459 1 98.81 102 VAL A O 1
ATOM 807 N N . ARG A 1 103 ? 7.27 -14.938 -2.26 1 98.88 103 ARG A N 1
ATOM 808 C CA . ARG A 1 103 ? 6.824 -15.656 -1.07 1 98.88 103 ARG A CA 1
ATOM 809 C C . ARG A 1 103 ? 5.461 -16.297 -1.294 1 98.88 103 ARG A C 1
ATOM 811 O O . ARG A 1 103 ? 4.539 -15.648 -1.788 1 98.88 103 ARG A O 1
ATOM 818 N N . ILE A 1 104 ? 5.312 -17.578 -0.983 1 98.69 104 ILE A N 1
ATOM 819 C CA . ILE A 1 104 ? 4.027 -18.266 -1.076 1 98.69 104 ILE A CA 1
ATOM 820 C C . ILE A 1 104 ? 3.84 -19.172 0.137 1 98.69 104 ILE A C 1
ATOM 822 O O . ILE A 1 104 ? 3.004 -20.078 0.117 1 98.69 104 ILE A O 1
ATOM 826 N N . SER A 1 105 ? 4.684 -18.969 1.125 1 98.31 105 SER A N 1
ATOM 827 C CA . SER A 1 105 ? 4.551 -19.734 2.355 1 98.31 105 SER A CA 1
ATOM 828 C C . SER A 1 105 ? 3.154 -19.594 2.955 1 98.31 105 SER A C 1
ATOM 830 O O . SER A 1 105 ? 2.465 -18.609 2.695 1 98.31 105 SER A O 1
ATOM 832 N N . ASP A 1 106 ? 2.688 -20.578 3.693 1 98.31 106 ASP A N 1
ATOM 833 C CA . ASP A 1 106 ? 1.396 -20.578 4.375 1 98.31 106 ASP A CA 1
ATOM 834 C C . ASP A 1 106 ? 0.25 -20.438 3.377 1 98.31 106 ASP A C 1
ATOM 836 O O . ASP A 1 106 ? -0.616 -19.578 3.537 1 98.31 106 ASP A O 1
ATOM 840 N N . ASN A 1 107 ? 0.393 -21.031 2.264 1 98.81 107 ASN A N 1
ATOM 841 C CA . ASN A 1 107 ? -0.637 -21.328 1.271 1 98.81 107 ASN A CA 1
ATOM 842 C C . ASN A 1 107 ? -0.831 -22.828 1.091 1 98.81 107 ASN A C 1
ATOM 844 O O . ASN A 1 107 ? 0.114 -23.609 1.248 1 98.81 107 ASN A O 1
ATOM 848 N N . PRO A 1 108 ? -2.037 -23.234 0.814 1 98.75 108 PRO A N 1
ATOM 849 C CA . PRO A 1 108 ? -2.25 -24.672 0.64 1 98.75 108 PRO A CA 1
ATOM 850 C C . PRO A 1 108 ? -1.298 -25.297 -0.38 1 98.75 108 PRO A C 1
ATOM 852 O O . PRO A 1 108 ? -0.805 -26.406 -0.175 1 98.75 108 PRO A O 1
ATOM 855 N N . ILE A 1 109 ? -0.904 -24.594 -1.403 1 98.69 109 ILE A N 1
ATOM 856 C CA . ILE A 1 109 ? -0.08 -25.125 -2.486 1 98.69 109 ILE A CA 1
ATOM 857 C C . ILE A 1 109 ? 1.324 -25.422 -1.967 1 98.69 109 ILE A C 1
ATOM 859 O O . ILE A 1 109 ? 2.047 -26.234 -2.547 1 98.69 109 ILE A O 1
ATOM 863 N N . ALA A 1 110 ? 1.676 -24.75 -0.895 1 98.44 110 ALA A N 1
ATOM 864 C CA . ALA A 1 110 ? 3.033 -24.891 -0.373 1 98.44 110 ALA A CA 1
ATOM 865 C C . ALA A 1 110 ? 3.043 -25.688 0.924 1 98.44 110 ALA A C 1
ATOM 867 O O . ALA A 1 110 ? 4.031 -25.688 1.658 1 98.44 110 ALA A O 1
ATOM 868 N N . ASP A 1 111 ? 1.935 -26.344 1.203 1 97.5 111 ASP A N 1
ATOM 869 C CA . ASP A 1 111 ? 1.794 -27.141 2.422 1 97.5 111 ASP A CA 1
ATOM 870 C C . ASP A 1 111 ? 1.507 -28.594 2.098 1 97.5 111 ASP A C 1
ATOM 872 O O . ASP A 1 111 ? 0.355 -28.969 1.872 1 97.5 111 ASP A O 1
ATOM 876 N N . PRO A 1 112 ? 2.506 -29.438 2.154 1 95.62 112 PRO A N 1
ATOM 877 C CA . PRO A 1 112 ? 2.275 -30.844 1.836 1 95.62 112 PRO A CA 1
ATOM 878 C C . PRO A 1 112 ? 1.208 -31.484 2.723 1 95.62 112 PRO A C 1
ATOM 880 O O . PRO A 1 112 ? 0.476 -32.375 2.273 1 95.62 112 PRO A O 1
ATOM 883 N N . ALA A 1 113 ? 1.081 -30.953 3.893 1 95.62 113 ALA A N 1
ATOM 884 C CA . ALA A 1 113 ? 0.089 -31.5 4.812 1 95.62 113 ALA A CA 1
ATOM 885 C C . ALA A 1 113 ? -1.329 -31.188 4.34 1 95.62 113 ALA A C 1
ATOM 887 O O . ALA A 1 113 ? -2.283 -31.859 4.742 1 95.62 113 ALA A O 1
ATOM 888 N N . LYS A 1 114 ? -1.432 -30.297 3.471 1 95.56 114 LYS A N 1
ATOM 889 C CA . LYS A 1 114 ? -2.734 -29.906 2.941 1 95.56 114 LYS A CA 1
ATOM 890 C C . LYS A 1 114 ? -2.865 -30.281 1.47 1 95.56 114 LYS A C 1
ATOM 892 O O . LYS A 1 114 ? -3.67 -29.703 0.74 1 95.56 114 LYS A O 1
ATOM 897 N N . GLY A 1 115 ? -1.974 -31.125 1.097 1 95.56 115 GLY A N 1
ATOM 898 C CA . GLY A 1 115 ? -2.037 -31.609 -0.277 1 95.56 115 GLY A CA 1
ATOM 899 C C . GLY A 1 115 ? -1.197 -30.781 -1.232 1 95.56 115 GLY A C 1
ATOM 900 O O . GLY A 1 115 ? -1.248 -30.984 -2.447 1 95.56 115 GLY A O 1
ATOM 901 N N . GLY A 1 116 ? -0.455 -29.859 -0.664 1 97.62 116 GLY A N 1
ATOM 902 C CA . GLY A 1 116 ? 0.39 -29.016 -1.496 1 97.62 116 GLY A CA 1
ATOM 903 C C . GLY A 1 116 ? 1.681 -29.703 -1.914 1 97.62 116 GLY A C 1
ATOM 904 O O . GLY A 1 116 ? 1.837 -30.906 -1.738 1 97.62 116 GLY A O 1
ATOM 905 N N . ALA A 1 117 ? 2.541 -28.984 -2.533 1 97.44 117 ALA A N 1
ATOM 906 C CA . ALA A 1 117 ? 3.785 -29.5 -3.098 1 97.44 117 ALA A CA 1
ATOM 907 C C . ALA A 1 117 ? 4.973 -29.172 -2.197 1 97.44 117 ALA A C 1
ATOM 909 O O . ALA A 1 117 ? 4.98 -28.141 -1.522 1 97.44 117 ALA A O 1
ATOM 910 N N . PRO A 1 118 ? 5.891 -30.109 -2.162 1 96.25 118 PRO A N 1
ATOM 911 C CA . PRO A 1 118 ? 7.137 -29.766 -1.479 1 96.25 118 PRO A CA 1
ATOM 912 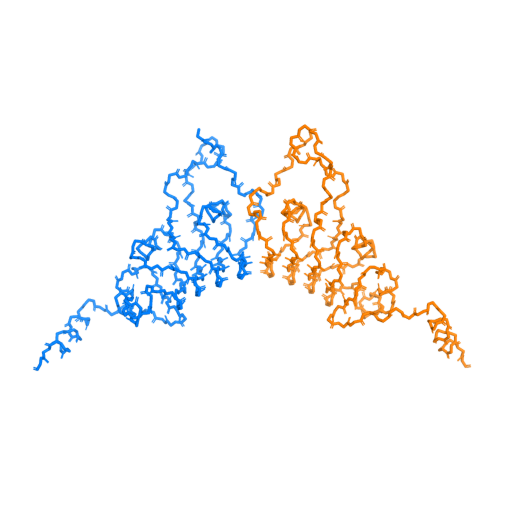C C . PRO A 1 118 ? 7.895 -28.641 -2.182 1 96.25 118 PRO A C 1
ATOM 914 O O . PRO A 1 118 ? 7.633 -28.344 -3.352 1 96.25 118 PRO A O 1
ATOM 917 N N . ARG A 1 119 ? 8.797 -28.016 -1.485 1 94.94 119 ARG A N 1
ATOM 918 C CA . ARG A 1 119 ? 9.516 -26.844 -1.97 1 94.94 119 ARG A CA 1
ATOM 919 C C . ARG A 1 119 ? 10.227 -27.141 -3.285 1 94.94 119 ARG A C 1
ATOM 921 O O . ARG A 1 119 ? 10.25 -26.297 -4.188 1 94.94 119 ARG A O 1
ATOM 928 N N . PHE A 1 120 ? 10.875 -28.344 -3.438 1 93.06 120 PHE A N 1
ATOM 929 C CA . PHE A 1 120 ? 11.664 -28.641 -4.625 1 93.06 120 PHE A CA 1
ATOM 930 C C . PHE A 1 120 ? 10.781 -28.672 -5.867 1 93.06 120 PHE A C 1
ATOM 932 O O . PHE A 1 120 ? 11.227 -28.328 -6.961 1 93.06 120 PHE A O 1
ATOM 939 N N . VAL A 1 121 ? 9.5 -29.062 -5.707 1 96.31 121 VAL A N 1
ATOM 940 C CA . VAL A 1 121 ? 8.57 -29.062 -6.828 1 96.31 121 VAL A CA 1
ATOM 941 C C . VAL A 1 121 ? 8.25 -27.625 -7.238 1 96.31 121 VAL A C 1
ATOM 943 O O . VAL A 1 121 ? 8.242 -27.297 -8.43 1 96.31 121 VAL A O 1
ATOM 946 N N . LEU A 1 122 ? 8.047 -26.812 -6.234 1 97.5 122 LEU A N 1
ATOM 947 C CA . LEU A 1 122 ? 7.758 -25.406 -6.516 1 97.5 122 LEU A CA 1
ATOM 948 C C . LEU A 1 122 ? 8.953 -24.734 -7.176 1 97.5 122 LEU A C 1
ATOM 950 O O . LEU A 1 122 ? 8.789 -23.984 -8.148 1 97.5 122 LEU A O 1
ATOM 954 N N . VAL A 1 123 ? 10.102 -24.969 -6.676 1 96.94 123 VAL A N 1
ATOM 955 C CA . VAL A 1 123 ? 11.328 -24.406 -7.23 1 96.94 123 VAL A CA 1
ATOM 956 C C . VAL A 1 123 ? 11.477 -24.828 -8.688 1 96.94 123 VAL A C 1
ATOM 958 O O . VAL A 1 123 ? 11.836 -24.031 -9.547 1 96.94 123 VAL A O 1
ATOM 961 N N . ALA A 1 124 ? 11.195 -26.062 -8.938 1 95.31 124 ALA A N 1
ATOM 962 C CA . ALA A 1 124 ? 11.312 -26.609 -10.289 1 95.31 124 ALA A CA 1
ATOM 963 C C . ALA A 1 124 ? 10.352 -25.906 -11.25 1 95.31 124 ALA A C 1
ATOM 965 O O . ALA A 1 124 ? 10.641 -25.781 -12.445 1 95.31 124 ALA A O 1
ATOM 966 N N . ARG A 1 125 ? 9.32 -25.438 -10.727 1 96.62 125 ARG A N 1
ATOM 967 C CA . ARG A 1 125 ? 8.289 -24.828 -11.562 1 96.62 125 ARG A CA 1
ATOM 968 C C . ARG A 1 125 ? 8.555 -23.328 -11.758 1 96.62 125 ARG A C 1
ATOM 970 O O . ARG A 1 125 ? 7.988 -22.703 -12.656 1 96.62 125 ARG A O 1
ATOM 977 N N . LEU A 1 126 ? 9.391 -22.812 -10.906 1 97.06 126 LEU A N 1
ATOM 978 C CA . LEU A 1 126 ? 9.688 -21.375 -10.961 1 97.06 126 LEU A CA 1
ATOM 979 C C . LEU A 1 126 ? 11.055 -21.141 -11.602 1 97.06 126 LEU A C 1
ATOM 981 O O . LEU A 1 126 ? 12.07 -21.078 -10.898 1 97.06 126 LEU A O 1
ATOM 985 N N . GLY A 1 127 ? 11.109 -20.844 -12.797 1 93.38 127 GLY A N 1
ATOM 986 C CA . GLY A 1 127 ? 12.328 -20.812 -13.586 1 93.38 127 GLY A CA 1
ATOM 987 C C . GLY A 1 127 ? 13.141 -19.547 -13.383 1 93.38 127 GLY A C 1
ATOM 988 O O . GLY A 1 127 ? 14.367 -19.562 -13.461 1 93.38 127 GLY A O 1
ATOM 989 N N . ASN A 1 128 ? 12.492 -18.484 -13.125 1 93.5 128 ASN A N 1
ATOM 990 C CA . ASN A 1 128 ? 13.18 -17.203 -13.078 1 93.5 128 ASN A CA 1
ATOM 991 C C . ASN A 1 128 ? 13.352 -16.703 -11.648 1 93.5 128 ASN A C 1
ATOM 993 O O . ASN A 1 128 ? 14.086 -15.734 -11.406 1 93.5 128 ASN A O 1
ATOM 997 N N . VAL A 1 129 ? 12.727 -17.344 -10.742 1 97.31 129 VAL A N 1
ATOM 998 C CA . VAL A 1 129 ? 12.734 -16.906 -9.344 1 97.31 129 VAL A CA 1
ATOM 999 C C . VAL A 1 129 ? 14.055 -17.312 -8.688 1 97.31 129 VAL A C 1
ATOM 1001 O O . VAL A 1 129 ? 14.477 -18.469 -8.789 1 97.31 129 VAL A O 1
ATOM 1004 N N . LYS A 1 130 ? 14.664 -16.391 -8.016 1 97.62 130 LYS A N 1
ATOM 1005 C CA . LYS A 1 130 ? 15.953 -16.609 -7.367 1 97.62 130 LYS A CA 1
ATOM 1006 C C . LYS A 1 130 ? 15.781 -16.812 -5.867 1 97.62 130 LYS A C 1
ATOM 1008 O O . LYS A 1 130 ? 16.625 -17.469 -5.227 1 97.62 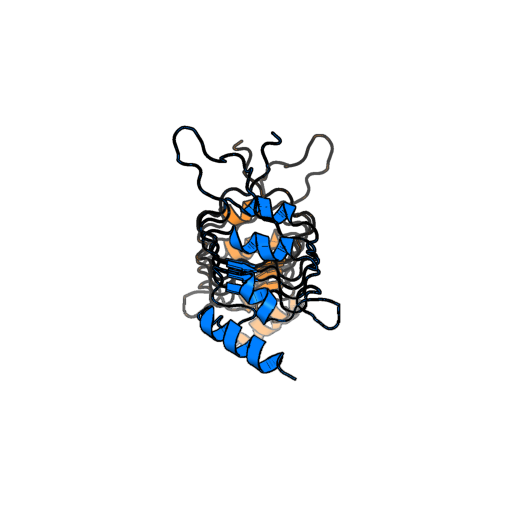130 LYS A O 1
ATOM 1013 N N . ILE A 1 131 ? 14.773 -16.297 -5.344 1 98.44 131 ILE A N 1
ATOM 1014 C CA . ILE A 1 131 ? 14.477 -16.422 -3.922 1 98.44 131 ILE A CA 1
ATOM 1015 C C . ILE A 1 131 ? 13.031 -16.875 -3.73 1 98.44 131 ILE A C 1
ATOM 1017 O O . ILE A 1 131 ? 12.102 -16.234 -4.219 1 98.44 131 ILE A O 1
ATOM 1021 N N . LEU A 1 132 ? 12.836 -17.984 -3.059 1 98.38 132 LEU A N 1
ATOM 1022 C CA . LEU A 1 132 ? 11.508 -18.469 -2.705 1 98.38 132 LEU A CA 1
ATOM 1023 C C . LEU A 1 132 ? 11.367 -18.609 -1.192 1 98.38 132 LEU A C 1
ATOM 1025 O O . LEU A 1 132 ? 12.188 -19.25 -0.537 1 98.38 132 LEU A O 1
ATOM 1029 N N . ASN A 1 133 ? 10.43 -17.891 -0.624 1 97.81 133 ASN A N 1
ATOM 1030 C CA . ASN A 1 133 ? 10.172 -17.953 0.811 1 97.81 133 ASN A CA 1
ATOM 1031 C C . ASN A 1 133 ? 11.406 -17.562 1.621 1 97.81 133 ASN A C 1
ATOM 1033 O O . ASN A 1 133 ? 11.719 -18.203 2.625 1 97.81 133 ASN A O 1
ATOM 1037 N N . GLY A 1 134 ? 12.117 -16.578 1.07 1 97.25 134 GLY A N 1
ATOM 1038 C CA . GLY A 1 134 ? 13.219 -15.992 1.814 1 97.25 134 GLY A CA 1
ATOM 1039 C C . GLY A 1 134 ? 14.516 -16.766 1.671 1 97.25 134 GLY A C 1
ATOM 1040 O O . GLY A 1 134 ? 15.562 -16.328 2.158 1 97.25 134 GLY A O 1
ATOM 1041 N N . SER A 1 135 ? 14.406 -17.844 1.031 1 95.75 135 SER A N 1
ATOM 1042 C CA . SER A 1 135 ? 15.609 -18.656 0.849 1 95.75 135 SER A CA 1
ATOM 1043 C C . SER A 1 135 ? 16.031 -18.703 -0.617 1 95.75 135 SER A C 1
ATOM 1045 O O . SER A 1 135 ? 15.18 -18.812 -1.506 1 95.75 135 SER A O 1
ATOM 1047 N N . GLU A 1 136 ? 17.281 -18.719 -0.902 1 95.56 136 GLU A N 1
ATOM 1048 C CA . GLU A 1 136 ? 17.828 -18.75 -2.256 1 95.56 136 GLU A CA 1
ATOM 1049 C C . GLU A 1 136 ? 17.531 -20.062 -2.949 1 95.56 136 GLU A C 1
ATOM 1051 O O . GLU A 1 136 ? 17.609 -21.125 -2.326 1 95.56 136 GLU A O 1
ATOM 1056 N N . VAL A 1 137 ? 17.188 -19.922 -4.273 1 91.56 137 VAL A N 1
ATOM 1057 C CA . VAL A 1 137 ? 17 -21.078 -5.137 1 91.56 137 VAL A CA 1
ATOM 1058 C C . VAL A 1 137 ? 18.312 -21.406 -5.836 1 91.56 137 VAL A C 1
ATOM 1060 O O . VAL A 1 137 ? 18.922 -20.547 -6.477 1 91.56 137 VAL A O 1
ATOM 1063 N N . ILE A 1 138 ? 19.109 -22.359 -5.414 1 74.31 138 ILE A N 1
ATOM 1064 C CA . ILE A 1 138 ? 20.359 -22.766 -6.043 1 74.31 138 ILE A CA 1
ATOM 1065 C C . ILE A 1 138 ? 20.078 -23.5 -7.352 1 74.31 138 ILE A C 1
ATOM 1067 O O . ILE A 1 138 ? 19.188 -24.359 -7.406 1 74.31 138 ILE A O 1
ATOM 1071 N N . ALA A 1 139 ? 20.422 -22.875 -8.516 1 61.03 139 ALA A N 1
ATOM 1072 C CA . ALA A 1 139 ? 20.312 -23.547 -9.812 1 61.03 139 ALA A CA 1
ATOM 1073 C C . ALA A 1 139 ? 20.891 -24.953 -9.75 1 61.03 139 ALA A C 1
ATOM 1075 O O . ALA A 1 139 ? 22.078 -25.141 -9.516 1 61.03 139 ALA A O 1
ATOM 1076 N N . VAL A 1 140 ? 20.359 -25.844 -9.07 1 51.19 140 VAL A N 1
ATOM 1077 C CA . VAL A 1 140 ? 20.938 -27.172 -9.219 1 51.19 140 VAL A CA 1
ATOM 1078 C C . VAL A 1 140 ? 20.984 -27.547 -10.695 1 51.19 140 VAL A C 1
ATOM 1080 O O . VAL A 1 140 ? 19.969 -27.453 -11.398 1 51.19 140 VAL A O 1
ATOM 1083 N N . SER A 1 141 ? 22.047 -27.594 -11.312 1 48.28 141 SER A N 1
ATOM 1084 C CA . SER A 1 141 ? 22.141 -28.203 -12.641 1 48.28 141 SER A CA 1
ATOM 1085 C C . SER A 1 141 ? 21.25 -29.422 -12.75 1 48.28 141 SER A C 1
ATOM 1087 O O . SER A 1 141 ? 21 -30.125 -11.766 1 48.28 141 SER A O 1
ATOM 1089 N N . LEU A 1 142 ? 20.25 -29.359 -13.602 1 47.94 142 LEU A N 1
ATOM 1090 C CA . LEU A 1 142 ? 19.406 -30.516 -13.898 1 47.94 142 LEU A CA 1
ATOM 1091 C C . LEU A 1 142 ? 20.094 -31.812 -13.484 1 47.94 142 LEU A C 1
ATOM 1093 O O . LEU A 1 142 ? 19.438 -32.719 -12.992 1 47.94 142 LEU A O 1
ATOM 1097 N N . GLY A 1 143 ? 21.344 -31.875 -13.75 1 48.91 143 GLY A N 1
ATOM 1098 C CA . GLY A 1 143 ? 22.125 -33.062 -13.461 1 48.91 143 GLY A CA 1
ATOM 1099 C C . GLY A 1 143 ? 22.172 -33.406 -11.977 1 48.91 143 GLY A C 1
ATOM 1100 O O . GLY A 1 143 ? 22.125 -34.562 -11.594 1 48.91 143 GLY A O 1
ATOM 1101 N N . ALA A 1 144 ? 22.172 -32.469 -11.227 1 49.97 144 ALA A N 1
ATOM 1102 C CA . ALA A 1 144 ? 22.281 -32.719 -9.797 1 49.97 144 ALA A CA 1
ATOM 1103 C C . ALA A 1 144 ? 20.938 -33.094 -9.203 1 49.97 144 ALA A C 1
ATOM 1105 O O . ALA A 1 144 ? 20.859 -33.938 -8.281 1 49.97 144 ALA A O 1
ATOM 1106 N N . LEU A 1 145 ? 19.812 -32.625 -9.688 1 51.22 145 LEU A N 1
ATOM 1107 C CA . LEU A 1 145 ? 18.484 -33.031 -9.242 1 51.22 145 LEU A CA 1
ATOM 1108 C C . LEU A 1 145 ? 18.203 -34.469 -9.617 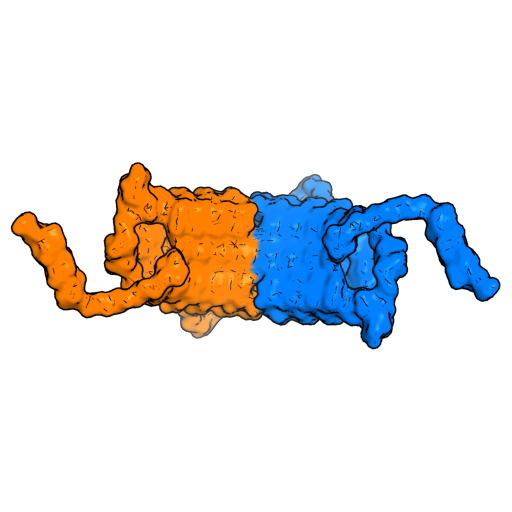1 51.22 145 LEU A C 1
ATOM 1110 O O . LEU A 1 145 ? 17.562 -35.188 -8.852 1 51.22 145 LEU A O 1
ATOM 1114 N N . GLN A 1 146 ? 18.594 -34.938 -10.789 1 50.69 146 GLN A N 1
ATOM 1115 C CA . GLN A 1 146 ? 18.531 -36.312 -11.211 1 50.69 146 GLN A CA 1
ATOM 1116 C C . GLN A 1 146 ? 19.312 -37.219 -10.266 1 50.69 146 GLN A C 1
ATOM 1118 O O . GLN A 1 146 ? 18.891 -38.344 -9.969 1 50.69 146 GLN A O 1
ATOM 1123 N N . HIS A 1 147 ? 20.406 -36.75 -9.859 1 52.59 147 HIS A N 1
ATOM 1124 C CA . HIS A 1 147 ? 21.203 -37.562 -8.938 1 52.59 147 HIS A CA 1
ATOM 1125 C C . HIS A 1 147 ? 20.547 -37.656 -7.566 1 52.59 147 HIS A C 1
ATOM 1127 O O . HIS A 1 147 ? 20.562 -38.688 -6.93 1 52.59 147 HIS A O 1
ATOM 1133 N N . ILE A 1 148 ? 19.922 -36.625 -7.133 1 51.94 148 ILE A N 1
ATOM 1134 C CA . ILE A 1 148 ? 19.312 -36.656 -5.812 1 51.94 148 ILE A CA 1
ATOM 1135 C C . ILE A 1 148 ? 18 -37.438 -5.859 1 51.94 148 ILE A C 1
ATOM 1137 O O . ILE A 1 148 ? 17.734 -38.281 -4.984 1 51.94 148 ILE A O 1
ATOM 1141 N N . CYS A 1 149 ? 17.188 -37.281 -6.859 1 50.66 149 CYS A N 1
ATOM 1142 C CA . CYS A 1 149 ? 15.953 -38.062 -6.961 1 50.66 149 CYS A CA 1
ATOM 1143 C C . CYS A 1 149 ? 16.266 -39.531 -7.242 1 50.66 149 CYS A C 1
ATOM 1145 O O . CYS A 1 149 ? 15.562 -40.406 -6.762 1 50.66 149 CYS A O 1
ATOM 1147 N N . SER A 1 150 ? 17.219 -39.781 -8.055 1 50.44 150 SER A N 1
ATOM 1148 C CA . SER A 1 150 ? 17.609 -41.188 -8.305 1 50.44 150 SER A CA 1
ATOM 1149 C C . SER A 1 150 ? 18.188 -41.812 -7.043 1 50.44 150 SER A C 1
ATOM 1151 O O . SER A 1 150 ? 17.969 -43 -6.801 1 50.44 150 SER A O 1
ATOM 1153 N N . ASN A 1 151 ? 18.906 -41.031 -6.332 1 51.53 151 ASN A N 1
ATOM 1154 C CA . ASN A 1 151 ? 19.484 -41.688 -5.145 1 51.53 151 ASN A CA 1
ATOM 1155 C C . ASN A 1 151 ? 18.453 -41.812 -4.031 1 51.53 151 ASN A C 1
ATOM 1157 O O . ASN A 1 151 ? 18.609 -42.625 -3.127 1 51.53 151 ASN A O 1
ATOM 1161 N N . THR A 1 152 ? 17.453 -40.906 -4.039 1 47.75 152 THR A N 1
ATOM 1162 C CA . THR A 1 152 ? 16.469 -41.062 -2.979 1 47.75 152 THR A CA 1
ATOM 1163 C C . THR A 1 152 ? 15.398 -42.094 -3.361 1 47.75 152 THR A C 1
ATOM 1165 O O . THR A 1 152 ? 14.641 -42.531 -2.51 1 47.75 152 THR A O 1
ATOM 1168 N N . LEU A 1 153 ? 15.164 -42.25 -4.676 1 41.75 153 LEU A N 1
ATOM 1169 C CA . LEU A 1 153 ? 14.164 -43.25 -5.078 1 41.75 153 LEU A CA 1
ATOM 1170 C C . LEU A 1 153 ? 14.773 -44.656 -5.137 1 41.75 153 LEU A C 1
ATOM 1172 O O . LEU A 1 153 ? 14.102 -45.594 -5.504 1 41.75 153 LEU A O 1
ATOM 1176 N N . HIS A 1 154 ? 16.156 -44.719 -5.074 1 42.16 154 HIS A N 1
ATOM 1177 C CA . HIS A 1 154 ? 16.562 -46.125 -5.023 1 42.16 154 HIS A CA 1
ATOM 1178 C C . HIS A 1 154 ? 16.375 -46.688 -3.627 1 42.16 154 HIS A C 1
ATOM 1180 O O . HIS A 1 154 ? 16.891 -46.156 -2.65 1 42.16 154 HIS A O 1
ATOM 1186 N N . PRO A 1 155 ? 15.305 -47.531 -3.443 1 39.16 155 PRO A N 1
ATOM 1187 C CA . PRO A 1 155 ? 15.219 -48.312 -2.203 1 39.16 155 PRO A CA 1
ATOM 1188 C C . PRO A 1 155 ? 16.516 -49.062 -1.889 1 39.16 155 PRO A C 1
ATOM 1190 O O . PRO A 1 155 ? 17.281 -49.375 -2.799 1 39.16 155 PRO A O 1
ATOM 1193 N N . THR B 1 1 ? -13.398 20.203 -16.016 1 28.22 1 THR B N 1
ATOM 1194 C CA . THR B 1 1 ? -12.891 19.922 -14.672 1 28.22 1 THR B CA 1
ATOM 1195 C C . THR B 1 1 ? -11.984 18.688 -14.695 1 28.22 1 THR B C 1
ATOM 1197 O O . THR B 1 1 ? -12.359 17.641 -15.203 1 28.22 1 THR B O 1
ATOM 1200 N N . PRO B 1 2 ? -10.75 18.844 -14.891 1 36.78 2 PRO B N 1
ATOM 1201 C CA . PRO B 1 2 ? -9.992 17.625 -15.234 1 36.78 2 PRO B CA 1
ATOM 1202 C C . PRO B 1 2 ? -10.508 16.391 -14.508 1 36.78 2 PRO B C 1
ATOM 1204 O O . PRO B 1 2 ? -10.766 16.438 -13.305 1 36.78 2 PRO B O 1
ATOM 1207 N N . ALA B 1 3 ? -11.492 15.82 -14.906 1 41.5 3 ALA B N 1
ATOM 1208 C CA . ALA B 1 3 ? -12.062 14.586 -14.367 1 41.5 3 ALA B CA 1
ATOM 1209 C C . ALA B 1 3 ? -11.023 13.797 -13.586 1 41.5 3 ALA B C 1
ATOM 1211 O O . ALA B 1 3 ? -10.016 13.352 -14.148 1 41.5 3 ALA B O 1
ATOM 1212 N N . GLY B 1 4 ? -10.578 14.289 -12.445 1 54.81 4 GLY B N 1
ATOM 1213 C CA . GLY B 1 4 ? -9.477 13.859 -11.609 1 54.81 4 GLY B CA 1
ATOM 1214 C C . GLY B 1 4 ? -9.328 12.352 -11.555 1 54.81 4 GLY B C 1
ATOM 1215 O O . GLY B 1 4 ? -10.312 11.617 -11.672 1 54.81 4 GLY B O 1
ATOM 1216 N N . ASN B 1 5 ? -8.305 11.805 -12.078 1 76.94 5 ASN B N 1
ATOM 1217 C CA . ASN B 1 5 ? -7.887 10.406 -12.141 1 76.94 5 ASN B CA 1
ATOM 1218 C C . ASN B 1 5 ? -7.824 9.781 -10.75 1 76.94 5 ASN B C 1
ATOM 1220 O O . ASN B 1 5 ? -6.738 9.562 -10.211 1 76.94 5 ASN B O 1
ATOM 1224 N N . PHE B 1 6 ? -9.094 9.711 -10.117 1 86.69 6 PHE B N 1
ATOM 1225 C CA . PHE B 1 6 ? -9.156 9.039 -8.828 1 86.69 6 PHE B CA 1
ATOM 1226 C C . PHE B 1 6 ? -9.039 7.531 -8.992 1 86.69 6 PHE B C 1
ATOM 1228 O O . PHE B 1 6 ? -9.508 6.973 -9.984 1 86.69 6 PHE B O 1
ATOM 1235 N N . VAL B 1 7 ? -8.43 7.031 -7.949 1 90.25 7 VAL B N 1
ATOM 1236 C CA . VAL B 1 7 ? -8.32 5.578 -7.957 1 90.25 7 VAL B C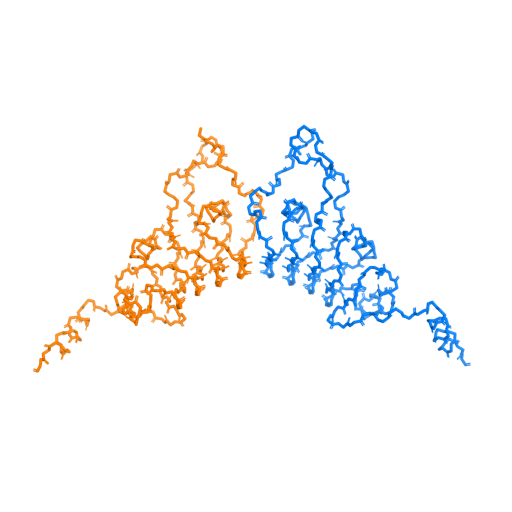A 1
ATOM 1237 C C . VAL B 1 7 ? -9.703 4.957 -7.789 1 90.25 7 VAL B C 1
ATOM 1239 O O . VAL B 1 7 ? -10.477 5.363 -6.914 1 90.25 7 VAL B O 1
ATOM 1242 N N . GLN B 1 8 ? -9.93 4.078 -8.648 1 87.81 8 GLN B N 1
ATOM 1243 C CA . GLN B 1 8 ? -11.211 3.377 -8.625 1 87.81 8 GLN B CA 1
ATOM 1244 C C . GLN B 1 8 ? -11.023 1.899 -8.289 1 87.81 8 GLN B C 1
ATOM 1246 O O . GLN B 1 8 ? -9.992 1.309 -8.617 1 87.81 8 GLN B O 1
ATOM 1251 N N . GLY B 1 9 ? -12.102 1.424 -7.684 1 87.88 9 GLY B N 1
ATOM 1252 C CA . GLY B 1 9 ? -11.984 0.053 -7.211 1 87.88 9 GLY B CA 1
ATOM 1253 C C . GLY B 1 9 ? -11.391 -0.052 -5.82 1 87.88 9 GLY B C 1
ATOM 1254 O O . GLY B 1 9 ? -11.5 0.88 -5.023 1 87.88 9 GLY B O 1
ATOM 1255 N N . PHE B 1 10 ? -11.023 -1.248 -5.414 1 92.31 10 PHE B N 1
ATOM 1256 C CA . PHE B 1 10 ? -10.445 -1.493 -4.094 1 92.31 10 PHE B CA 1
ATOM 1257 C C . PHE B 1 10 ? -11.414 -1.073 -2.996 1 92.31 10 PHE B C 1
ATOM 1259 O O . PHE B 1 10 ? -11.016 -0.426 -2.025 1 92.31 10 PHE B O 1
ATOM 1266 N N . ASP B 1 11 ? -12.578 -1.415 -3.146 1 89.62 11 ASP B N 1
ATOM 1267 C CA . ASP B 1 11 ? -13.664 -0.907 -2.318 1 89.62 11 ASP B CA 1
ATOM 1268 C C . ASP B 1 11 ? -13.57 -1.445 -0.893 1 89.62 11 ASP B C 1
ATOM 1270 O O . ASP B 1 11 ? -14.195 -0.908 0.023 1 89.62 11 ASP B O 1
ATOM 1274 N N . THR B 1 12 ? -12.766 -2.428 -0.704 1 91.81 12 THR B N 1
ATOM 1275 C CA . THR B 1 12 ? -12.68 -3.012 0.63 1 91.81 12 THR B CA 1
ATOM 1276 C C . THR B 1 12 ? -11.312 -2.76 1.247 1 91.81 12 THR B C 1
ATOM 1278 O O . THR B 1 12 ? -11.008 -3.258 2.334 1 91.81 12 THR B O 1
ATOM 1281 N N . LEU B 1 13 ? -10.523 -2.043 0.565 1 96.5 13 LEU B N 1
ATOM 1282 C CA . LEU B 1 13 ? -9.172 -1.757 1.035 1 96.5 13 LEU B CA 1
ATOM 1283 C C . LEU B 1 13 ? -9.203 -0.926 2.312 1 96.5 13 LEU B C 1
ATOM 1285 O O . LEU B 1 13 ? -9.766 0.174 2.33 1 96.5 13 LEU B O 1
ATOM 1289 N N . ARG B 1 14 ? -8.531 -1.449 3.346 1 98.31 14 ARG B N 1
ATOM 1290 C CA . ARG B 1 14 ? -8.609 -0.765 4.633 1 98.31 14 ARG B CA 1
ATOM 1291 C C . ARG B 1 14 ? -7.273 -0.119 4.988 1 98.31 14 ARG B C 1
ATOM 1293 O O . ARG B 1 14 ? -7.238 0.913 5.664 1 98.31 14 ARG B O 1
ATOM 1300 N N . LEU B 1 15 ? -6.25 -0.775 4.637 1 98.75 15 LEU B N 1
ATOM 1301 C CA . LEU B 1 15 ? -4.906 -0.309 4.969 1 98.75 15 LEU B CA 1
ATOM 1302 C C . LEU B 1 15 ? -4.051 -0.176 3.715 1 98.75 15 LEU B C 1
ATOM 1304 O O . LEU B 1 15 ? -3.949 -1.118 2.926 1 98.75 15 LEU B O 1
ATOM 1308 N N . LEU B 1 16 ? -3.541 0.975 3.535 1 98.56 16 LEU B N 1
ATOM 1309 C CA . LEU B 1 16 ? -2.615 1.245 2.439 1 98.56 16 LEU B CA 1
ATOM 1310 C C . LEU B 1 16 ? -1.273 1.739 2.971 1 98.56 16 LEU B C 1
ATOM 1312 O O . LEU B 1 16 ? -1.208 2.773 3.637 1 98.56 16 LEU B O 1
ATOM 1316 N N . ASN B 1 17 ? -0.275 0.971 2.705 1 98.62 17 ASN B N 1
ATOM 1317 C CA . ASN B 1 17 ? 1.073 1.332 3.131 1 98.62 17 ASN B CA 1
ATOM 1318 C C . ASN B 1 17 ? 1.947 1.732 1.946 1 98.62 17 ASN B C 1
ATOM 1320 O O . ASN B 1 17 ? 2.229 0.911 1.072 1 98.62 17 ASN B O 1
ATOM 1324 N N . LEU B 1 18 ? 2.383 2.98 1.892 1 98.38 18 LEU B N 1
ATOM 1325 C CA . LEU B 1 18 ? 3.207 3.564 0.838 1 98.38 18 LEU B CA 1
ATOM 1326 C C . LEU B 1 18 ? 4.52 4.098 1.406 1 98.38 18 LEU B C 1
ATOM 1328 O O . LEU B 1 18 ? 5.102 5.035 0.856 1 98.38 18 LEU B O 1
ATOM 1332 N N . GLU B 1 19 ? 4.938 3.574 2.443 1 97.88 19 GLU B N 1
ATOM 1333 C CA . GLU B 1 19 ? 6.152 4.027 3.113 1 97.88 19 GLU B CA 1
ATOM 1334 C C . GLU B 1 19 ? 7.371 3.869 2.209 1 97.88 19 GLU B C 1
ATOM 1336 O O . GLU B 1 19 ? 7.453 2.918 1.43 1 97.88 19 GLU B O 1
ATOM 1341 N N . ASP B 1 20 ? 8.305 4.836 2.383 1 97.81 20 ASP B N 1
ATOM 1342 C CA . ASP B 1 20 ? 9.625 4.738 1.769 1 97.81 20 ASP B CA 1
ATOM 1343 C C . ASP B 1 20 ? 9.523 4.703 0.246 1 97.81 20 ASP B C 1
ATOM 1345 O O . ASP B 1 20 ? 10.094 3.824 -0.399 1 97.81 20 ASP B O 1
ATOM 1349 N N . ASN B 1 21 ? 8.828 5.727 -0.369 1 97.69 21 ASN B N 1
ATOM 1350 C CA . ASN B 1 21 ? 8.617 5.773 -1.812 1 97.69 21 ASN B CA 1
ATOM 1351 C C . ASN B 1 21 ? 9.062 7.105 -2.4 1 97.69 21 ASN B C 1
ATOM 1353 O O . ASN B 1 21 ? 8.828 7.383 -3.58 1 97.69 21 ASN B O 1
ATOM 1357 N N . HIS B 1 22 ? 9.633 7.934 -1.629 1 96.75 22 HIS B N 1
ATOM 1358 C CA . HIS B 1 22 ? 10.148 9.234 -2.037 1 96.75 22 HIS B CA 1
ATOM 1359 C C . HIS B 1 22 ? 9.031 10.125 -2.582 1 96.75 22 HIS B C 1
ATOM 1361 O O . HIS B 1 22 ? 9.242 10.875 -3.539 1 96.75 22 HIS B O 1
ATOM 1367 N N . ILE B 1 23 ? 7.824 9.961 -2.062 1 96.94 23 ILE B N 1
ATOM 1368 C CA . ILE B 1 23 ? 6.688 10.773 -2.482 1 96.94 23 ILE B CA 1
ATOM 1369 C C . ILE B 1 23 ? 6.918 12.234 -2.084 1 96.94 23 ILE B C 1
ATOM 1371 O O . ILE B 1 23 ? 7.223 12.523 -0.925 1 96.94 23 ILE B O 1
ATOM 1375 N N . VAL B 1 24 ? 6.691 13.039 -3.033 1 96.75 24 VAL B N 1
ATOM 1376 C CA . VAL B 1 24 ? 6.938 14.453 -2.777 1 96.75 24 VAL B CA 1
ATOM 1377 C C . VAL B 1 24 ? 5.609 15.203 -2.711 1 96.75 24 VAL B C 1
ATOM 1379 O O . VAL B 1 24 ? 5.355 15.945 -1.758 1 96.75 24 VAL B O 1
ATOM 1382 N N . SER B 1 25 ? 4.746 14.898 -3.711 1 94.56 25 SER B N 1
ATOM 1383 C CA . SER B 1 25 ? 3.537 15.703 -3.859 1 94.56 25 SER B CA 1
ATOM 1384 C C . SER B 1 25 ? 2.344 15.047 -3.18 1 94.56 25 SER B C 1
ATOM 1386 O O . SER B 1 25 ? 2.051 13.875 -3.43 1 94.56 25 SER B O 1
ATOM 1388 N N . TRP B 1 26 ? 1.635 15.797 -2.449 1 96 26 TRP B N 1
ATOM 1389 C CA . TRP B 1 26 ? 0.403 15.359 -1.801 1 96 26 TRP B CA 1
ATOM 1390 C C . TRP B 1 26 ? -0.708 15.156 -2.826 1 96 26 TRP B C 1
ATOM 1392 O O . TRP B 1 26 ? -1.705 14.492 -2.545 1 96 26 TRP B O 1
ATOM 1402 N N . ASP B 1 27 ? -0.594 15.656 -3.965 1 92.44 27 ASP B N 1
ATOM 1403 C CA . ASP B 1 27 ? -1.621 15.562 -4.996 1 92.44 27 ASP B CA 1
ATOM 1404 C C . ASP B 1 27 ? -1.924 14.102 -5.336 1 92.44 27 ASP B C 1
ATOM 1406 O O . ASP B 1 27 ? -3.07 13.75 -5.617 1 92.44 27 ASP B O 1
ATOM 1410 N N . GLU B 1 28 ? -0.895 13.305 -5.215 1 92.31 28 GLU B N 1
ATOM 1411 C CA . GLU B 1 28 ? -1.096 11.891 -5.488 1 92.31 28 GLU B CA 1
ATOM 1412 C C . GLU B 1 28 ? -1.985 11.242 -4.434 1 92.31 28 GLU B C 1
ATOM 1414 O O . GLU B 1 28 ? -2.76 10.328 -4.734 1 92.31 28 GLU B O 1
ATOM 1419 N N . MET B 1 29 ? -1.883 11.773 -3.258 1 94.62 29 MET B N 1
ATOM 1420 C CA . MET B 1 29 ? -2.682 11.219 -2.168 1 94.62 29 MET B CA 1
ATOM 1421 C C . MET B 1 29 ? -4.152 11.594 -2.324 1 94.62 29 MET B C 1
ATOM 1423 O O . MET B 1 29 ? -5.035 10.852 -1.889 1 94.62 29 MET B O 1
ATOM 1427 N N . VAL B 1 30 ? -4.383 12.727 -2.961 1 93.69 30 VAL B N 1
ATOM 1428 C CA . VAL B 1 30 ? -5.754 13.164 -3.209 1 93.69 30 VAL B CA 1
ATOM 1429 C C . VAL B 1 30 ? -6.484 12.125 -4.055 1 93.69 30 VAL B C 1
ATOM 1431 O O . VAL B 1 30 ? -7.684 11.906 -3.885 1 93.69 30 VAL B O 1
ATOM 1434 N N . LYS B 1 31 ? -5.77 11.406 -4.898 1 92.94 31 LYS B N 1
ATOM 1435 C CA . LYS B 1 31 ? -6.348 10.391 -5.77 1 92.94 31 LYS B CA 1
ATOM 1436 C C . LYS B 1 31 ? -6.914 9.227 -4.961 1 92.94 31 LYS B C 1
ATOM 1438 O O . LYS B 1 31 ? -7.715 8.438 -5.469 1 92.94 31 LYS B O 1
ATOM 1443 N N . LEU B 1 32 ? -6.523 9.133 -3.773 1 95.81 32 LEU B N 1
ATOM 1444 C CA . LEU B 1 32 ? -6.941 8.031 -2.912 1 95.81 32 LEU B CA 1
ATOM 1445 C C . LEU B 1 32 ? -8.195 8.406 -2.127 1 95.81 32 LEU B C 1
ATOM 1447 O O . LEU B 1 32 ? -8.719 7.59 -1.36 1 95.81 32 LEU B O 1
ATOM 1451 N N . SER B 1 33 ? -8.734 9.555 -2.369 1 94.12 33 SER B N 1
ATOM 1452 C CA . SER B 1 33 ? -9.742 10.18 -1.521 1 94.12 33 SER B CA 1
ATOM 1453 C C . SER B 1 33 ? -11.023 9.352 -1.483 1 94.12 33 SER B C 1
ATOM 1455 O O . SER B 1 33 ? -11.758 9.375 -0.494 1 94.12 33 SER B O 1
ATOM 1457 N N . TYR B 1 34 ? -11.211 8.555 -2.494 1 89.56 34 TYR B N 1
ATOM 1458 C CA . TYR B 1 34 ? -12.516 7.898 -2.576 1 89.56 34 TYR B CA 1
ATOM 1459 C C . TYR B 1 34 ? -12.367 6.387 -2.424 1 89.56 34 TYR B C 1
ATOM 1461 O O . TYR B 1 34 ? -13.219 5.625 -2.887 1 89.56 34 TYR B O 1
ATOM 1469 N N . LEU B 1 35 ? -11.281 5.992 -1.913 1 94.25 35 LEU B N 1
ATOM 1470 C CA . LEU B 1 35 ? -11.227 4.641 -1.365 1 94.25 35 LEU B CA 1
ATOM 1471 C C . LEU B 1 35 ? -12.055 4.535 -0.09 1 94.25 35 LEU B C 1
ATOM 1473 O O . LEU B 1 35 ? -11.555 4.812 1.004 1 94.25 35 LEU B O 1
ATOM 1477 N N . ARG B 1 36 ? -13.195 4.102 -0.191 1 92.69 36 ARG B N 1
ATOM 1478 C CA . ARG B 1 36 ? -14.266 4.332 0.774 1 92.69 36 ARG B CA 1
ATOM 1479 C C . ARG B 1 36 ? -14.023 3.539 2.055 1 92.69 36 ARG B C 1
ATOM 1481 O O . ARG B 1 36 ? -14.562 3.879 3.109 1 92.69 36 ARG B O 1
ATOM 1488 N N . SER B 1 37 ? -13.281 2.512 1.967 1 96.69 37 SER B N 1
ATOM 1489 C CA . SER B 1 37 ? -13.07 1.682 3.148 1 96.69 37 SER B CA 1
ATOM 1490 C C . SER B 1 37 ? -11.695 1.925 3.76 1 96.69 37 SER B C 1
ATOM 1492 O O . SER B 1 37 ? -11.328 1.28 4.742 1 96.69 37 SER B O 1
ATOM 1494 N N . LEU B 1 38 ? -11.008 2.895 3.227 1 97.69 38 LEU B N 1
ATOM 1495 C CA . LEU B 1 38 ? -9.648 3.131 3.695 1 97.69 38 LEU B CA 1
ATOM 1496 C C . LEU B 1 38 ? -9.648 3.688 5.113 1 97.69 38 LEU B C 1
ATOM 1498 O O . LEU B 1 38 ? -10.188 4.77 5.359 1 97.69 38 LEU B O 1
ATOM 1502 N N . GLU B 1 39 ? -8.969 2.943 6.012 1 98.81 39 GLU B N 1
ATOM 1503 C CA . GLU B 1 39 ? -8.922 3.32 7.418 1 98.81 39 GLU B CA 1
ATOM 1504 C C . GLU B 1 39 ? -7.535 3.805 7.82 1 98.81 39 GLU B C 1
ATOM 1506 O O . GLU B 1 39 ? -7.395 4.629 8.727 1 98.81 39 GLU B O 1
ATOM 1511 N N . GLN B 1 40 ? -6.551 3.203 7.223 1 98.88 40 GLN B N 1
ATOM 1512 C CA . GLN B 1 40 ? -5.172 3.541 7.562 1 98.88 40 GLN B CA 1
ATOM 1513 C C . GLN B 1 40 ? -4.355 3.854 6.312 1 98.88 40 GLN B C 1
ATOM 1515 O O . GLN B 1 40 ? -4.391 3.1 5.336 1 98.88 40 GLN B O 1
ATOM 1520 N N . LEU B 1 41 ? -3.65 4.953 6.344 1 98.81 41 LEU B N 1
ATOM 1521 C CA . LEU B 1 41 ? -2.715 5.355 5.301 1 98.81 41 LEU B CA 1
ATOM 1522 C C . LEU B 1 41 ? -1.327 5.609 5.879 1 98.81 41 LEU B C 1
ATOM 1524 O O . LEU B 1 41 ? -1.145 6.523 6.684 1 98.81 41 LEU B O 1
ATOM 1528 N N . HIS B 1 42 ? -0.361 4.793 5.52 1 98.88 42 HIS B N 1
ATOM 1529 C CA . HIS B 1 42 ? 1.01 4.898 6.008 1 98.88 42 HIS B CA 1
ATOM 1530 C C . HIS B 1 42 ? 1.912 5.562 4.973 1 98.88 42 HIS B C 1
ATOM 1532 O O . HIS B 1 42 ? 2.16 5 3.906 1 98.88 42 HIS B O 1
ATOM 1538 N N . LEU B 1 43 ? 2.428 6.699 5.336 1 98.75 43 LEU B N 1
ATOM 1539 C CA . LEU B 1 43 ? 3.24 7.484 4.414 1 98.75 43 LEU B CA 1
ATOM 1540 C C . LEU B 1 43 ? 4.578 7.848 5.043 1 98.75 43 LEU B C 1
ATOM 1542 O O . LEU B 1 43 ? 5.223 8.82 4.633 1 98.75 43 LEU B O 1
ATOM 1546 N N . ASN B 1 44 ? 4.965 7.066 6.023 1 98.75 44 ASN B N 1
ATOM 1547 C CA . ASN B 1 44 ? 6.262 7.352 6.633 1 98.75 44 ASN B CA 1
ATOM 1548 C C . ASN B 1 44 ? 7.387 7.32 5.602 1 98.75 44 ASN B C 1
ATOM 1550 O O . ASN B 1 44 ? 7.293 6.613 4.598 1 98.75 44 ASN B O 1
ATOM 1554 N N . LYS B 1 45 ? 8.5 8.055 5.914 1 98.69 45 LYS B N 1
ATOM 1555 C CA . LYS B 1 45 ? 9.758 8 5.176 1 98.69 45 LYS B CA 1
ATOM 1556 C C . LYS B 1 45 ? 9.539 8.367 3.707 1 98.69 45 LYS B C 1
ATOM 1558 O O . LYS B 1 45 ? 9.961 7.625 2.812 1 98.69 45 LYS B O 1
ATOM 1563 N N . ASN B 1 46 ? 8.898 9.445 3.494 1 98.5 46 ASN B N 1
ATOM 1564 C CA . ASN B 1 46 ? 8.789 10.094 2.189 1 98.5 46 ASN B CA 1
ATOM 1565 C C . ASN B 1 46 ? 9.352 11.516 2.223 1 98.5 46 ASN B C 1
ATOM 1567 O O . ASN B 1 46 ? 10.195 11.836 3.062 1 98.5 46 ASN B O 1
ATOM 1571 N N . LYS B 1 47 ? 8.984 12.328 1.198 1 98.56 47 LYS B N 1
ATOM 1572 C CA . LYS B 1 47 ? 9.5 13.695 1.105 1 98.56 47 LYS B CA 1
ATOM 1573 C C . LYS B 1 47 ? 8.375 14.711 1.058 1 98.56 47 LYS B C 1
ATOM 1575 O O . LYS B 1 47 ? 8.469 15.719 0.357 1 98.56 47 LYS B O 1
ATOM 1580 N N . ILE B 1 48 ? 7.316 14.391 1.744 1 98.44 48 ILE B N 1
ATOM 1581 C CA . ILE B 1 48 ? 6.129 15.234 1.73 1 98.44 48 ILE B CA 1
ATOM 1582 C C . ILE B 1 48 ? 6.395 16.516 2.525 1 98.44 48 ILE B C 1
ATOM 1584 O O . ILE B 1 48 ? 6.871 16.453 3.66 1 98.44 48 ILE B O 1
ATOM 1588 N N . LYS B 1 49 ? 6.031 17.625 1.944 1 98.44 49 LYS B N 1
ATOM 1589 C CA . LYS B 1 49 ? 6.297 18.906 2.59 1 98.44 49 LYS B CA 1
ATOM 1590 C C . LYS B 1 49 ? 5.008 19.547 3.111 1 98.44 49 LYS B C 1
ATOM 1592 O O . LYS B 1 49 ? 5.027 20.266 4.102 1 98.44 49 LYS B O 1
ATOM 1597 N N . HIS B 1 50 ? 3.918 19.188 2.348 1 98.12 50 HIS B N 1
ATOM 1598 C CA . HIS B 1 50 ? 2.637 19.812 2.664 1 98.12 50 HIS B CA 1
ATOM 1599 C C . HIS B 1 50 ? 1.502 18.797 2.604 1 98.12 50 HIS B C 1
ATOM 1601 O O . HIS B 1 50 ? 1.47 17.953 1.709 1 98.12 50 HIS B O 1
ATOM 1607 N N . VAL B 1 51 ? 0.703 18.875 3.574 1 98.31 51 VAL B N 1
ATOM 1608 C CA . VAL B 1 51 ? -0.522 18.094 3.617 1 98.31 51 VAL B CA 1
ATOM 1609 C C . VAL B 1 51 ? -1.736 19 3.518 1 98.31 51 VAL B C 1
ATOM 1611 O O . VAL B 1 51 ? -1.77 20.078 4.141 1 98.31 51 VAL B O 1
ATOM 1614 N N . ARG B 1 52 ? -2.689 18.609 2.688 1 96.56 52 ARG B N 1
ATOM 1615 C CA . ARG B 1 52 ? -3.939 19.344 2.537 1 96.56 52 ARG B CA 1
ATOM 1616 C C . ARG B 1 52 ? -5.125 18.391 2.434 1 96.56 52 ARG B C 1
ATOM 1618 O O . ARG B 1 52 ? -5.012 17.312 1.865 1 96.56 52 ARG B O 1
ATOM 1625 N N . TYR B 1 53 ? -6.195 18.891 2.986 1 97.19 53 TYR B N 1
ATOM 1626 C CA . TYR B 1 53 ? -7.445 18.172 2.768 1 97.19 53 TYR B CA 1
ATOM 1627 C C . TYR B 1 53 ? -8.102 18.594 1.459 1 97.19 53 TYR B C 1
ATOM 1629 O O . TYR B 1 53 ? -8.133 19.781 1.138 1 97.19 53 TYR B O 1
ATOM 1637 N N . PRO B 1 54 ? -8.602 17.547 0.774 1 92 54 PRO B N 1
ATOM 1638 C CA . PRO B 1 54 ? -9.211 17.922 -0.503 1 92 54 PRO B CA 1
ATOM 1639 C C . PRO B 1 54 ? -10.617 18.484 -0.341 1 92 54 PRO B C 1
ATOM 1641 O O . PRO B 1 54 ? -11.539 17.75 0.035 1 92 54 PRO B O 1
ATOM 1644 N N . SER B 1 55 ? -10.977 19.672 -0.263 1 82 55 SER B N 1
ATOM 1645 C CA . SER B 1 55 ? -12.273 20.297 -0.017 1 82 55 SER B CA 1
ATOM 1646 C C . SER B 1 55 ? -13.062 20.453 -1.31 1 82 55 SER B C 1
ATOM 1648 O O . SER B 1 55 ? -14.297 20.484 -1.288 1 82 55 SER B O 1
ATOM 1650 N N . ASN B 1 56 ? -12.508 20.547 -2.461 1 73.31 56 ASN B N 1
ATOM 1651 C CA . ASN B 1 56 ? -13.242 20.859 -3.686 1 73.31 56 ASN B CA 1
ATOM 1652 C C . ASN B 1 56 ? -13.219 19.688 -4.664 1 73.31 56 ASN B C 1
ATOM 1654 O O . ASN B 1 56 ? -12.969 19.875 -5.855 1 73.31 56 ASN B O 1
ATOM 1658 N N . LEU B 1 57 ? -13.383 18.562 -3.957 1 73.62 57 LEU B N 1
ATOM 1659 C CA . LEU B 1 57 ? -13.375 17.453 -4.898 1 73.62 57 LEU B CA 1
ATOM 1660 C C . LEU B 1 57 ? -14.742 17.281 -5.555 1 73.62 57 LEU B C 1
ATOM 1662 O O . LEU B 1 57 ? -15.773 17.516 -4.926 1 73.62 57 LEU B O 1
ATOM 1666 N N . PRO B 1 58 ? -14.602 17.078 -6.949 1 62.34 58 PRO B N 1
ATOM 1667 C CA . PRO B 1 58 ? -15.859 16.797 -7.633 1 62.34 58 PRO B CA 1
ATOM 1668 C C . PRO B 1 58 ? -16.547 15.539 -7.102 1 62.34 58 PRO B C 1
ATOM 1670 O O . PRO B 1 58 ? -15.875 14.625 -6.613 1 62.34 58 PRO B O 1
ATOM 1673 N N . SER B 1 59 ? -17.812 15.625 -6.777 1 54.12 59 SER B N 1
ATOM 1674 C CA . SER B 1 59 ? -18.578 14.461 -6.34 1 54.12 59 SER B CA 1
ATOM 1675 C C . SER B 1 59 ? -18.391 13.289 -7.289 1 54.12 59 SER B C 1
ATOM 1677 O O . SER B 1 59 ? -18.469 13.453 -8.508 1 54.12 59 SER B O 1
ATOM 1679 N N . SER B 1 60 ? -17.406 12.484 -7.07 1 50.41 60 SER B N 1
ATOM 1680 C CA . SER B 1 60 ? -17.172 11.375 -7.984 1 50.41 60 SER B CA 1
ATOM 1681 C C . SER B 1 60 ? -18.469 10.812 -8.539 1 50.41 60 SER B C 1
ATOM 1683 O O . SER B 1 60 ? -18.469 10.062 -9.516 1 50.41 60 SER B O 1
ATOM 1685 N N . GLY B 1 61 ? -19.344 10.156 -7.66 1 45.88 61 GLY B N 1
ATOM 1686 C CA . GLY B 1 61 ? -20.406 9.273 -8.133 1 45.88 61 GLY B CA 1
ATOM 1687 C C . GLY B 1 61 ? -21.438 9.992 -8.969 1 45.88 61 GLY B C 1
ATOM 1688 O O . GLY B 1 61 ? -21.438 11.227 -9.055 1 45.88 61 GLY B O 1
ATOM 1689 N N . SER B 1 62 ? -22.297 9.094 -9.727 1 44.81 62 SER B N 1
ATOM 1690 C CA . SER B 1 62 ? -23.531 9.352 -10.438 1 44.81 62 SER B CA 1
ATOM 1691 C C . SER B 1 62 ? -24.359 10.438 -9.75 1 44.81 62 SER B C 1
ATOM 1693 O O . SER B 1 62 ? -24.141 10.734 -8.578 1 44.81 62 SER B O 1
ATOM 1695 N N . LEU B 1 63 ? -25.812 10.609 -10.258 1 43.84 63 LEU B N 1
ATOM 1696 C CA . LEU B 1 63 ? -26.953 11.492 -10.023 1 43.84 63 LEU B CA 1
ATOM 1697 C C . LEU B 1 63 ? -27.016 11.922 -8.562 1 43.84 63 LEU B C 1
ATOM 1699 O O . LEU B 1 63 ? -27.078 13.117 -8.266 1 43.84 63 LEU B O 1
ATOM 1703 N N . GLY B 1 64 ? -27.984 11.203 -7.688 1 45.94 64 GLY B N 1
ATOM 1704 C CA . GLY B 1 64 ? -28.766 11.445 -6.48 1 45.94 64 GLY B CA 1
ATOM 1705 C C . GLY B 1 64 ? -27.906 11.531 -5.23 1 45.94 64 GLY B C 1
ATOM 1706 O O . GLY B 1 64 ? -28.438 11.602 -4.117 1 45.94 64 GLY B O 1
ATOM 1707 N N . ASP B 1 65 ? -26.703 10.906 -5.109 1 49.84 65 ASP B N 1
ATOM 1708 C CA . ASP B 1 65 ? -26.203 10.531 -3.789 1 49.84 65 ASP B CA 1
ATOM 1709 C C . ASP B 1 65 ? -25.484 11.711 -3.123 1 49.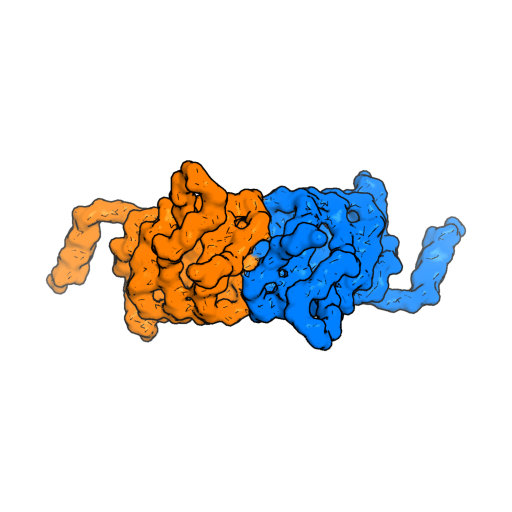84 65 ASP B C 1
ATOM 1711 O O . ASP B 1 65 ? -24.844 12.508 -3.797 1 49.84 65 ASP B O 1
ATOM 1715 N N . VAL B 1 66 ? -25.75 11.969 -1.965 1 58.03 66 VAL B N 1
ATOM 1716 C CA . VAL B 1 66 ? -25.172 12.781 -0.896 1 58.03 66 VAL B CA 1
ATOM 1717 C C . VAL B 1 66 ? -23.641 12.766 -0.992 1 58.03 66 VAL B C 1
ATOM 1719 O O . VAL B 1 66 ? -23.047 11.695 -1.119 1 58.03 66 VAL B O 1
ATOM 1722 N N . ALA B 1 67 ? -22.984 13.781 -1.376 1 71.81 67 ALA B N 1
ATOM 1723 C CA . ALA B 1 67 ? -21.547 14.031 -1.474 1 71.81 67 ALA B CA 1
ATOM 1724 C C . ALA B 1 67 ? -20.797 13.344 -0.345 1 71.81 67 ALA B C 1
ATOM 1726 O O . ALA B 1 67 ? -21.016 13.625 0.833 1 71.81 67 ALA B O 1
ATOM 1727 N N . VAL B 1 68 ? -20.25 12.164 -0.512 1 82.31 68 VAL B N 1
ATOM 1728 C CA . VAL B 1 68 ? -19.422 11.508 0.495 1 82.31 68 VAL B CA 1
ATOM 1729 C C . VAL B 1 68 ? -18.125 12.289 0.678 1 82.31 68 VAL B C 1
ATOM 1731 O O . VAL B 1 68 ? -17.453 12.633 -0.301 1 82.31 68 VAL B O 1
ATOM 1734 N N . PRO B 1 69 ? -17.844 12.586 1.862 1 91.81 69 PRO B N 1
ATOM 1735 C 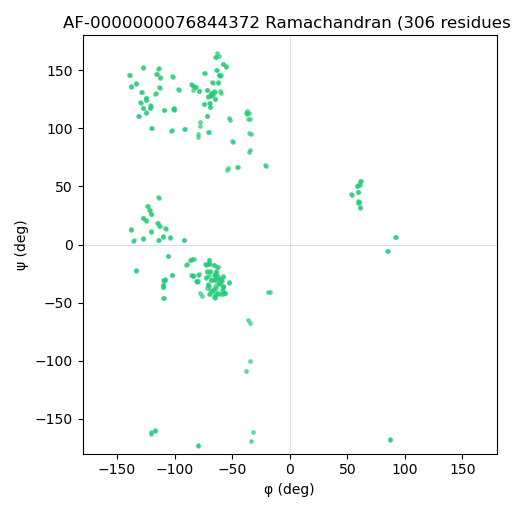CA . PRO B 1 69 ? -16.609 13.328 2.119 1 91.81 69 PRO B CA 1
ATOM 1736 C C . PRO B 1 69 ? -15.359 12.531 1.74 1 91.81 69 PRO B C 1
ATOM 1738 O O . PRO B 1 69 ? -15.367 11.305 1.795 1 91.81 69 PRO B O 1
ATOM 1741 N N . ALA B 1 70 ? -14.312 13.242 1.354 1 93.69 70 ALA B N 1
ATOM 1742 C CA . ALA B 1 70 ? -13.016 12.633 1.086 1 93.69 70 ALA B CA 1
ATOM 1743 C C . ALA B 1 70 ? -12.445 11.984 2.344 1 93.69 70 ALA B C 1
ATOM 1745 O O . ALA B 1 70 ? -12.555 12.539 3.439 1 93.69 70 ALA B O 1
ATOM 1746 N N . PHE B 1 71 ? -11.836 10.781 2.141 1 96.31 71 PHE B N 1
ATOM 1747 C CA . PHE B 1 71 ? -11.164 10.086 3.23 1 96.31 71 PHE B CA 1
ATOM 1748 C C . PHE B 1 71 ? -12.102 9.914 4.422 1 96.31 71 PHE B C 1
ATOM 1750 O O . PHE B 1 71 ? -11.68 10.07 5.57 1 96.31 71 PHE B O 1
ATOM 1757 N N . GLU B 1 72 ? -13.305 9.555 4.117 1 95.5 72 GLU B N 1
ATOM 1758 C CA . GLU B 1 72 ? -14.375 9.516 5.113 1 95.5 72 GLU B CA 1
ATOM 1759 C C . GLU B 1 72 ? -14.016 8.594 6.277 1 95.5 72 GLU B C 1
ATOM 1761 O O . GLU B 1 72 ? -14.281 8.922 7.438 1 95.5 72 GLU B O 1
ATOM 1766 N N . LYS B 1 73 ? -13.336 7.512 6.035 1 97.69 73 LYS B N 1
ATOM 1767 C CA . LYS B 1 73 ? -13.133 6.496 7.062 1 97.69 73 LYS B CA 1
ATOM 1768 C C . LYS B 1 73 ? -11.68 6.469 7.527 1 97.69 73 LYS B C 1
ATOM 1770 O O . LYS B 1 73 ? -11.297 5.621 8.336 1 97.69 73 LYS B O 1
ATOM 1775 N N . LEU B 1 74 ? -10.891 7.379 7.086 1 98.56 74 LEU B N 1
ATOM 1776 C CA . LEU B 1 74 ? -9.477 7.383 7.441 1 98.56 74 LEU B CA 1
ATOM 1777 C C . LEU B 1 74 ? -9.289 7.719 8.914 1 98.56 74 LEU B C 1
ATOM 1779 O O . LEU B 1 74 ? -9.586 8.836 9.344 1 98.56 74 LEU B O 1
ATOM 1783 N N . GLN B 1 75 ? -8.727 6.801 9.648 1 98.81 75 GLN B N 1
ATOM 1784 C CA . GLN B 1 75 ? -8.57 6.957 11.094 1 98.81 75 GLN B CA 1
ATOM 1785 C C . GLN B 1 75 ? -7.105 7.164 11.469 1 98.81 75 GLN B C 1
ATOM 1787 O O . GLN B 1 75 ? -6.805 7.812 12.469 1 98.81 75 GLN B O 1
ATOM 1792 N N . VAL B 1 76 ? -6.234 6.574 10.695 1 98.88 76 VAL B N 1
ATOM 1793 C CA . VAL B 1 76 ? -4.805 6.582 10.992 1 98.88 76 VAL B CA 1
ATOM 1794 C C . VAL B 1 76 ? -4.035 7.145 9.797 1 98.88 76 VAL B C 1
ATOM 1796 O O . VAL B 1 76 ? -4.199 6.672 8.664 1 98.88 76 VAL B O 1
ATOM 1799 N N . LEU B 1 77 ? -3.238 8.133 10.055 1 98.88 77 LEU B N 1
ATOM 1800 C CA . LEU B 1 77 ? -2.357 8.727 9.055 1 98.88 77 LEU B CA 1
ATOM 1801 C C . LEU B 1 77 ? -0.937 8.859 9.594 1 98.88 77 LEU B C 1
ATOM 1803 O O . LEU B 1 77 ? -0.686 9.664 10.5 1 98.88 77 LEU B O 1
ATOM 1807 N N . LEU B 1 78 ? -0.032 8.078 9.062 1 98.94 78 LEU B N 1
ATOM 1808 C CA . LEU B 1 78 ? 1.354 8.102 9.516 1 98.94 78 LEU B CA 1
ATOM 1809 C C . LEU B 1 78 ? 2.227 8.906 8.562 1 98.94 78 LEU B C 1
ATOM 1811 O O . LEU B 1 78 ? 2.398 8.531 7.402 1 98.94 78 LEU B O 1
ATOM 1815 N N . LEU B 1 79 ? 2.773 9.938 9.023 1 98.88 79 LEU B N 1
ATOM 1816 C CA . LEU B 1 79 ? 3.549 10.875 8.219 1 98.88 79 LEU B CA 1
ATOM 1817 C C . LEU B 1 79 ? 4.945 11.07 8.805 1 98.88 79 LEU B C 1
ATOM 1819 O O . LEU B 1 79 ? 5.59 12.094 8.562 1 98.88 79 LEU B O 1
ATOM 1823 N N . GLY B 1 80 ? 5.34 10.125 9.602 1 98.81 80 GLY B N 1
ATOM 1824 C CA . GLY B 1 80 ? 6.656 10.242 10.203 1 98.81 80 GLY B CA 1
ATOM 1825 C C . GLY B 1 80 ? 7.781 10.305 9.188 1 98.81 80 GLY B C 1
ATOM 1826 O O . GLY B 1 80 ? 7.703 9.672 8.125 1 98.81 80 GLY B O 1
ATOM 1827 N N . SER B 1 81 ? 8.836 11.062 9.5 1 98.75 81 SER B N 1
ATOM 1828 C CA . SER B 1 81 ? 10.047 11.148 8.688 1 98.75 81 SER B CA 1
ATOM 1829 C C . SER B 1 81 ? 9.742 11.664 7.289 1 98.75 81 SER B C 1
ATOM 1831 O O . SER B 1 81 ? 10.133 11.047 6.297 1 98.75 81 SER B O 1
ATOM 1833 N N . ASN B 1 82 ? 9.078 12.742 7.23 1 98.75 82 ASN B N 1
ATOM 1834 C CA . ASN B 1 82 ? 8.859 13.539 6.035 1 98.75 82 ASN B CA 1
ATOM 1835 C C . ASN B 1 82 ? 9.477 14.93 6.172 1 98.75 82 ASN B C 1
ATOM 1837 O O . ASN B 1 82 ? 10.445 15.117 6.914 1 98.75 82 ASN B O 1
ATOM 1841 N N . GLU B 1 83 ? 9.023 15.859 5.363 1 98.81 83 GLU B N 1
ATOM 1842 C CA . GLU B 1 83 ? 9.617 17.188 5.371 1 98.81 83 GLU B CA 1
ATOM 1843 C C . GLU B 1 83 ? 8.57 18.266 5.691 1 98.81 83 GLU B C 1
ATOM 1845 O O . GLU B 1 83 ? 8.648 19.375 5.188 1 98.81 83 GLU B O 1
ATOM 1850 N N . ILE B 1 84 ? 7.598 17.891 6.445 1 98.81 84 ILE B N 1
ATOM 1851 C CA . ILE B 1 84 ? 6.535 18.812 6.828 1 98.81 84 ILE B CA 1
ATOM 1852 C C . ILE B 1 84 ? 7.094 19.891 7.762 1 98.81 84 ILE B C 1
ATOM 1854 O O . ILE B 1 84 ? 7.711 19.562 8.781 1 98.81 84 ILE B O 1
ATOM 1858 N N . GLU B 1 85 ? 6.812 21.172 7.383 1 98.31 85 GLU B N 1
ATOM 1859 C CA . GLU B 1 85 ? 7.473 22.219 8.164 1 98.31 85 GLU B CA 1
ATOM 1860 C C . GLU B 1 85 ? 6.492 23.328 8.523 1 98.31 85 GLU B C 1
ATOM 1862 O O . GLU B 1 85 ? 6.863 24.297 9.203 1 98.31 85 GLU B O 1
ATOM 1867 N N . ASP B 1 86 ? 5.16 23.219 8.18 1 98 86 ASP B N 1
ATOM 1868 C CA . ASP B 1 86 ? 4.273 24.359 8.336 1 98 86 ASP B CA 1
ATOM 1869 C C . ASP B 1 86 ? 3.029 24 9.141 1 98 86 ASP B C 1
ATOM 1871 O O . ASP B 1 86 ? 2.551 22.859 9.062 1 98 86 ASP B O 1
ATOM 1875 N N . PHE B 1 87 ? 2.457 24.969 9.82 1 98.12 87 PHE B N 1
ATOM 1876 C CA . PHE B 1 87 ? 1.291 24.797 10.68 1 98.12 87 PHE B CA 1
ATOM 1877 C C . PHE B 1 87 ? 0.04 24.531 9.852 1 98.12 87 PHE B C 1
ATOM 1879 O O . PHE B 1 87 ? -0.815 23.734 10.234 1 98.12 87 PHE B O 1
ATOM 1886 N N . PRO B 1 88 ? -0.063 25.125 8.711 1 98.56 88 PRO B N 1
ATOM 1887 C CA . PRO B 1 88 ? -1.251 24.828 7.91 1 98.56 88 PRO B CA 1
ATOM 1888 C C . PRO B 1 88 ? -1.393 23.344 7.598 1 98.56 88 PRO B C 1
ATOM 1890 O O . PRO B 1 88 ? -2.508 22.812 7.578 1 98.56 88 PRO B O 1
ATOM 1893 N N . SER B 1 89 ? -0.284 22.688 7.367 1 98.56 89 SER B N 1
ATOM 1894 C CA . SER B 1 89 ? -0.334 21.25 7.156 1 98.56 89 SER B CA 1
ATOM 1895 C C . SER B 1 89 ? -0.865 20.531 8.391 1 98.56 89 SER B C 1
ATOM 1897 O O . SER B 1 89 ? -1.701 19.625 8.281 1 98.56 89 SER B O 1
ATOM 1899 N N . VAL B 1 90 ? -0.44 20.938 9.516 1 98.56 90 VAL B N 1
ATOM 1900 C CA . VAL B 1 90 ? -0.905 20.359 10.781 1 98.56 90 VAL B CA 1
ATOM 1901 C C . VAL B 1 90 ? -2.393 20.656 10.961 1 98.56 90 VAL B C 1
ATOM 1903 O O . VAL B 1 90 ? -3.18 19.75 11.242 1 98.56 90 VAL B O 1
ATOM 1906 N N . ASP B 1 91 ? -2.787 21.922 10.711 1 98.44 91 ASP B N 1
ATOM 1907 C CA . ASP B 1 91 ? -4.18 22.328 10.867 1 98.44 91 ASP B CA 1
ATOM 1908 C C . ASP B 1 91 ? -5.094 21.547 9.93 1 98.44 91 ASP B C 1
ATOM 1910 O O . ASP B 1 91 ? -6.234 21.234 10.273 1 98.44 91 ASP B O 1
ATOM 1914 N N . SER B 1 92 ? -4.59 21.219 8.805 1 98.12 92 SER B 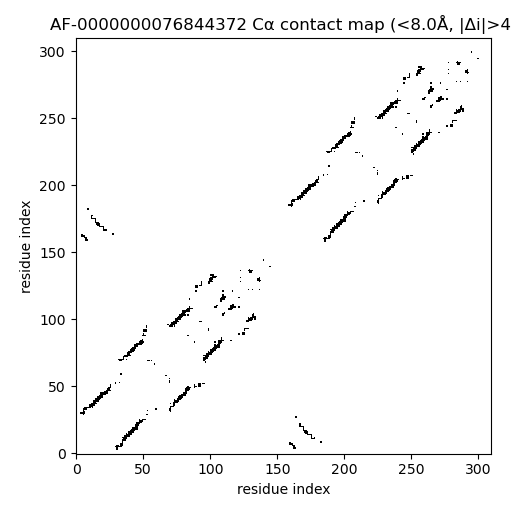N 1
ATOM 1915 C CA . SER B 1 92 ? -5.398 20.531 7.801 1 98.12 92 SER B CA 1
ATOM 1916 C C . SER B 1 92 ? -5.824 19.156 8.281 1 98.12 92 SER B C 1
ATOM 1918 O O . SER B 1 92 ? -6.832 18.609 7.82 1 98.12 92 SER B O 1
ATOM 1920 N N . LEU B 1 93 ? -5.094 18.562 9.164 1 98.38 93 LEU B N 1
ATOM 1921 C CA . LEU B 1 93 ? -5.395 17.234 9.664 1 98.38 93 LEU B CA 1
ATOM 1922 C C . LEU B 1 93 ? -6.73 17.219 10.398 1 98.38 93 LEU B C 1
ATOM 1924 O O . LEU B 1 93 ? -7.398 16.188 10.453 1 98.38 93 LEU B O 1
ATOM 1928 N N . ASN B 1 94 ? -7.207 18.391 10.82 1 97.75 94 ASN B N 1
ATOM 1929 C CA . ASN B 1 94 ? -8.484 18.516 11.508 1 97.75 94 ASN B CA 1
ATOM 1930 C C . ASN B 1 94 ? -9.656 18.328 10.547 1 97.75 94 ASN B C 1
ATOM 1932 O O . ASN B 1 94 ? -10.789 18.109 10.977 1 97.75 94 ASN B O 1
ATOM 1936 N N . LEU B 1 95 ? -9.352 18.453 9.297 1 97.38 95 LEU B N 1
ATOM 1937 C CA . LEU B 1 95 ? -10.414 18.422 8.305 1 97.38 95 LEU B CA 1
ATOM 1938 C C . LEU B 1 95 ? -10.734 17 7.891 1 97.38 95 LEU B C 1
ATOM 1940 O O . LEU B 1 95 ? -11.75 16.75 7.23 1 97.38 95 LEU B O 1
ATOM 1944 N N . PHE B 1 96 ? -9.883 16.016 8.234 1 97.38 96 PHE B N 1
ATOM 1945 C CA . PHE B 1 96 ? -10.18 14.602 8 1 97.38 96 PHE B CA 1
ATOM 1946 C C . PHE B 1 96 ? -11.211 14.094 9 1 97.38 96 PHE B C 1
ATOM 1948 O O . PHE B 1 96 ? -10.938 14.047 10.203 1 97.38 96 PHE B O 1
ATOM 1955 N N . PRO B 1 97 ? -12.32 13.617 8.508 1 96.38 97 PRO B N 1
ATOM 1956 C CA . PRO B 1 97 ? -13.5 13.492 9.367 1 96.38 97 PRO B CA 1
ATOM 1957 C C . PRO B 1 97 ? -13.312 12.477 10.484 1 96.38 97 PRO B C 1
ATOM 1959 O O . PRO B 1 97 ? -13.891 12.625 11.57 1 96.38 97 PRO B O 1
ATOM 1962 N N . SER B 1 98 ? -12.523 11.461 10.258 1 98.12 98 SER B N 1
ATOM 1963 C CA . SER B 1 98 ? -12.453 10.375 11.227 1 98.12 98 SER B CA 1
ATOM 1964 C C . SER B 1 98 ? -11.039 10.195 11.766 1 98.12 98 SER B C 1
ATOM 1966 O O . SER B 1 98 ? -10.758 9.227 12.461 1 98.12 98 SER B O 1
ATOM 1968 N N . LEU B 1 99 ? -10.188 11.109 11.492 1 98.56 99 LEU B N 1
ATOM 1969 C CA . LEU B 1 99 ? -8.781 10.961 11.836 1 98.56 99 LEU B CA 1
ATOM 1970 C C . LEU B 1 99 ? -8.578 11.07 13.344 1 98.56 99 LEU B C 1
ATOM 1972 O O . LEU B 1 99 ? -9 12.047 13.969 1 98.56 99 LEU B O 1
ATOM 1976 N N . MET B 1 100 ? -7.898 10.047 13.883 1 98.38 100 MET B N 1
ATOM 1977 C CA . MET B 1 100 ? -7.738 10.016 15.336 1 98.38 100 MET B CA 1
ATOM 1978 C C . MET B 1 100 ? -6.293 9.711 15.719 1 98.38 100 MET B C 1
ATOM 1980 O O . MET B 1 100 ? -5.867 10 16.828 1 98.38 100 MET B O 1
ATOM 1984 N N . ASP B 1 101 ? -5.562 9.133 14.922 1 98.81 101 ASP B N 1
ATOM 1985 C CA . ASP B 1 101 ? -4.195 8.695 15.164 1 98.81 101 ASP B CA 1
ATOM 1986 C C . ASP B 1 101 ? -3.248 9.211 14.086 1 98.81 101 ASP B C 1
ATOM 1988 O O . ASP B 1 101 ? -3.34 8.805 12.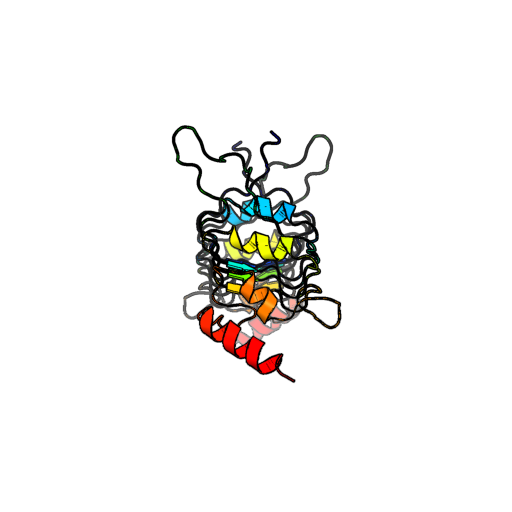922 1 98.81 101 ASP B O 1
ATOM 1992 N N . VAL B 1 102 ? -2.266 10.055 14.531 1 98.81 102 VAL B N 1
ATOM 1993 C CA . VAL B 1 102 ? -1.383 10.734 13.586 1 98.81 102 VAL B CA 1
ATOM 1994 C C . VAL B 1 102 ? 0.065 10.609 14.055 1 98.81 102 VAL B C 1
ATOM 1996 O O . VAL B 1 102 ? 0.35 10.734 15.25 1 98.81 102 VAL B O 1
ATOM 1999 N N . ARG B 1 103 ? 0.887 10.375 13.109 1 98.88 103 ARG B N 1
ATOM 2000 C CA . ARG B 1 103 ? 2.322 10.477 13.352 1 98.88 103 ARG B CA 1
ATOM 2001 C C . ARG B 1 103 ? 2.947 11.578 12.508 1 98.88 103 ARG B C 1
ATOM 2003 O O . ARG B 1 103 ? 2.699 11.664 11.305 1 98.88 103 ARG B O 1
ATOM 2010 N N . ILE B 1 104 ? 3.713 12.469 13.102 1 98.69 104 ILE B N 1
ATOM 2011 C CA . ILE B 1 104 ? 4.422 13.508 12.367 1 98.69 104 ILE B CA 1
ATOM 2012 C C . ILE B 1 104 ? 5.84 13.656 12.922 1 98.69 104 ILE B C 1
ATOM 2014 O O . ILE B 1 104 ? 6.504 14.672 12.695 1 98.69 104 ILE B O 1
ATOM 2018 N N . SER B 1 105 ? 6.23 12.68 13.734 1 98.31 105 SER B N 1
ATOM 2019 C CA . SER B 1 105 ? 7.586 12.695 14.266 1 98.31 105 SER B CA 1
ATOM 2020 C C . SER B 1 105 ? 8.625 12.766 13.156 1 98.31 105 SER B C 1
ATOM 2022 O O . SER B 1 105 ? 8.344 12.383 12.016 1 98.31 105 SER B O 1
ATOM 2024 N N . ASP B 1 106 ? 9.805 13.312 13.438 1 98.31 106 ASP B N 1
ATOM 2025 C CA . ASP B 1 106 ? 10.922 13.422 12.5 1 98.31 106 ASP B CA 1
ATOM 2026 C C . ASP B 1 106 ? 10.523 14.242 11.273 1 98.31 106 ASP B C 1
ATOM 2028 O O . ASP B 1 106 ? 10.711 13.797 10.133 1 98.31 106 ASP B O 1
ATOM 2032 N N . ASN B 1 107 ? 9.75 15.219 11.469 1 98.81 107 ASN B N 1
ATOM 2033 C CA . ASN B 1 107 ? 9.469 16.328 10.57 1 98.81 107 ASN B CA 1
ATOM 2034 C C . ASN B 1 107 ? 9.938 17.656 11.148 1 98.81 107 ASN B C 1
ATOM 2036 O O . ASN B 1 107 ? 9.945 17.844 12.367 1 98.81 107 ASN B O 1
ATOM 2040 N N . PRO B 1 108 ? 10.375 18.562 10.297 1 98.81 108 PRO B N 1
ATOM 2041 C CA . PRO B 1 108 ? 10.836 19.844 10.828 1 98.81 108 PRO B CA 1
ATOM 2042 C C . PRO B 1 108 ? 9.805 20.516 11.734 1 98.81 108 PRO B C 1
ATOM 2044 O O . PRO B 1 108 ? 10.172 21.094 12.766 1 98.81 108 PRO B O 1
ATOM 2047 N N . ILE B 1 109 ? 8.539 20.359 11.5 1 98.69 109 ILE B N 1
ATOM 2048 C CA . ILE B 1 109 ? 7.48 21.031 12.242 1 98.69 109 ILE B CA 1
ATOM 2049 C C . ILE B 1 109 ? 7.422 20.484 13.664 1 98.69 109 ILE B C 1
ATOM 2051 O O . ILE B 1 109 ? 6.926 21.156 14.57 1 98.69 109 ILE B O 1
ATOM 2055 N N . ALA B 1 110 ? 7.91 19.281 13.828 1 98.38 110 ALA B N 1
ATOM 2056 C CA . ALA B 1 110 ? 7.816 18.641 15.133 1 98.38 110 ALA B CA 1
ATOM 2057 C C . ALA B 1 110 ? 9.18 18.594 15.82 1 98.38 110 ALA B C 1
ATOM 2059 O O . ALA B 1 110 ? 9.359 17.859 16.797 1 98.38 110 ALA B O 1
ATOM 2060 N N . ASP B 1 111 ? 10.109 19.344 15.289 1 97.44 111 ASP B N 1
ATOM 2061 C CA . ASP B 1 111 ? 11.469 19.375 15.828 1 97.44 111 ASP B CA 1
ATOM 2062 C C . ASP B 1 111 ? 11.844 20.781 16.281 1 97.44 111 ASP B C 1
ATOM 2064 O O . ASP B 1 111 ? 12.281 21.609 15.469 1 97.44 111 ASP B O 1
ATOM 2068 N N . PRO B 1 112 ? 11.773 21.047 17.547 1 95.38 112 PRO B N 1
ATOM 2069 C CA . PRO B 1 112 ? 12.109 22.391 18.031 1 95.38 112 PRO B CA 1
ATOM 2070 C C . PRO B 1 112 ? 13.531 22.812 17.656 1 95.38 112 PRO B C 1
ATOM 2072 O O . PRO B 1 112 ? 13.781 23.984 17.406 1 95.38 112 PRO B O 1
ATOM 2075 N N . ALA B 1 113 ? 14.359 21.844 17.516 1 95.56 113 ALA B N 1
ATOM 2076 C CA . ALA B 1 113 ? 15.742 22.141 17.156 1 95.56 113 ALA B CA 1
ATOM 2077 C C . ALA B 1 113 ? 15.844 22.656 15.727 1 95.56 113 ALA B C 1
ATOM 2079 O O . ALA B 1 113 ? 16.812 23.312 15.367 1 95.56 113 ALA B O 1
ATOM 2080 N N . LYS B 1 114 ? 14.844 22.438 15 1 95.62 114 LYS B N 1
ATOM 2081 C CA . LYS B 1 114 ? 14.82 22.875 13.609 1 95.62 114 LYS B CA 1
ATOM 2082 C C . LYS B 1 114 ? 13.789 23.984 13.398 1 95.62 114 LYS B C 1
ATOM 2084 O O . LYS B 1 114 ? 13.312 24.188 12.281 1 95.62 114 LYS B O 1
ATOM 2089 N N . GLY B 1 115 ? 13.398 24.516 14.492 1 95.5 115 GLY B N 1
ATOM 2090 C CA . GLY B 1 115 ? 12.453 25.625 14.414 1 95.5 115 GLY B CA 1
ATOM 2091 C C . GLY B 1 115 ? 11.008 25.172 14.484 1 95.5 115 GLY B C 1
ATOM 2092 O O . GLY B 1 115 ? 10.086 25.969 14.305 1 95.5 115 GLY B O 1
ATOM 2093 N N . GLY B 1 116 ? 10.844 23.891 14.742 1 97.62 116 GLY B N 1
ATOM 2094 C CA . GLY B 1 116 ? 9.492 23.375 14.844 1 97.62 116 GLY B CA 1
ATOM 2095 C C . GLY B 1 116 ? 8.836 23.656 16.188 1 97.62 116 GLY B C 1
ATOM 2096 O O . GLY B 1 116 ? 9.352 24.438 16.984 1 97.62 116 GLY B O 1
ATOM 2097 N N . ALA B 1 117 ? 7.703 23.109 16.406 1 97.44 117 ALA B N 1
ATOM 2098 C CA . ALA B 1 117 ? 6.891 23.359 17.594 1 97.44 117 ALA B CA 1
ATOM 2099 C C . ALA B 1 117 ? 7.012 22.203 18.594 1 97.44 117 ALA B C 1
ATOM 2101 O O . ALA B 1 117 ? 7.199 21.062 18.203 1 97.44 117 ALA B O 1
ATOM 2102 N N . PRO B 1 118 ? 6.98 22.594 19.844 1 96.25 118 PRO B N 1
ATOM 2103 C CA . PRO B 1 118 ? 6.895 21.516 20.828 1 96.25 118 PRO B CA 1
ATOM 2104 C C . PRO B 1 118 ? 5.586 20.734 20.75 1 96.25 118 PRO B C 1
ATOM 2106 O O . PRO B 1 118 ? 4.617 21.203 20.141 1 96.25 118 PRO B O 1
ATOM 2109 N N . ARG B 1 119 ? 5.57 19.562 21.312 1 94.94 119 ARG B N 1
ATOM 2110 C CA . ARG B 1 119 ? 4.438 18.656 21.203 1 94.94 119 ARG B CA 1
ATOM 2111 C C . ARG B 1 119 ? 3.152 19.312 21.688 1 94.94 119 ARG B C 1
ATOM 2113 O O . ARG B 1 119 ? 2.088 19.109 21.094 1 94.94 119 ARG B O 1
ATOM 2120 N N . PHE B 1 120 ? 3.18 20.078 22.812 1 93.19 120 PHE B N 1
ATOM 2121 C CA . PHE B 1 120 ? 1.963 20.641 23.391 1 93.19 120 PHE B CA 1
ATOM 2122 C C . PHE B 1 120 ? 1.318 21.641 22.422 1 93.19 120 PHE B C 1
ATOM 2124 O O . PHE B 1 120 ? 0.093 21.766 22.391 1 93.19 120 PHE B O 1
ATOM 2131 N N . VAL B 1 121 ? 2.143 22.312 21.594 1 96.38 121 VAL B N 1
ATOM 2132 C CA . VAL B 1 121 ? 1.604 23.234 20.594 1 96.38 121 VAL B CA 1
ATOM 2133 C C . VAL B 1 121 ? 0.887 22.453 19.5 1 96.38 121 VAL B C 1
ATOM 2135 O O . VAL B 1 121 ? -0.216 22.812 19.094 1 96.38 121 VAL B O 1
ATOM 2138 N N . LEU B 1 122 ? 1.511 21.375 19.094 1 97.56 122 LEU B N 1
ATOM 2139 C CA . LEU B 1 122 ? 0.896 20.547 18.078 1 97.56 122 LEU B CA 1
ATOM 2140 C C . LEU B 1 122 ? -0.405 19.922 18.578 1 97.56 122 LEU B C 1
ATOM 2142 O O . LEU B 1 122 ? -1.411 19.922 17.859 1 97.56 122 LEU B O 1
ATOM 2146 N N . VAL B 1 123 ? -0.381 19.438 19.766 1 97 123 VAL B N 1
ATOM 2147 C CA . VAL B 1 123 ? -1.565 18.844 20.375 1 97 123 VAL B CA 1
ATOM 2148 C C . VAL B 1 123 ? -2.686 19.875 20.438 1 97 123 VAL B C 1
ATOM 2150 O O . VAL B 1 123 ? -3.842 19.562 20.141 1 97 123 VAL B O 1
ATOM 2153 N N . ALA B 1 124 ? -2.336 21.062 20.797 1 95.44 124 ALA B N 1
ATOM 2154 C CA . ALA B 1 124 ? -3.316 22.141 20.906 1 95.44 124 ALA B CA 1
ATOM 2155 C C . ALA B 1 124 ? -3.955 22.453 19.562 1 95.44 124 ALA B C 1
ATOM 2157 O O . ALA B 1 124 ? -5.113 22.875 19.484 1 95.44 124 ALA B O 1
ATOM 2158 N N . ARG B 1 125 ? -3.26 22.172 18.547 1 96.69 125 ARG B N 1
ATOM 2159 C CA . ARG B 1 125 ? -3.738 22.5 17.219 1 96.69 125 ARG B CA 1
ATOM 2160 C C . ARG B 1 125 ? -4.543 21.359 16.625 1 96.69 125 ARG B C 1
ATOM 2162 O O . ARG B 1 125 ? -5.277 21.531 15.648 1 96.69 125 ARG B O 1
ATOM 2169 N N . LEU B 1 126 ? -4.371 20.203 17.203 1 97.06 126 LEU B N 1
ATOM 2170 C CA . LEU B 1 126 ? -5.062 19.016 16.703 1 97.06 126 LEU B CA 1
ATOM 2171 C C . LEU B 1 126 ? -6.258 18.672 17.594 1 97.06 126 LEU B C 1
ATOM 2173 O O . LEU B 1 126 ? -6.125 17.891 18.547 1 97.06 126 LEU B O 1
ATOM 2177 N N . GLY B 1 127 ? -7.379 19.031 17.25 1 93.56 127 GLY B N 1
ATOM 2178 C CA . GLY B 1 127 ? -8.562 18.969 18.094 1 93.56 127 GLY B CA 1
ATOM 2179 C C . GLY B 1 127 ? -9.188 17.594 18.156 1 93.56 127 GLY B C 1
ATOM 2180 O O . GLY B 1 127 ? -9.766 17.203 19.172 1 93.56 127 GLY B O 1
ATOM 2181 N N . ASN B 1 128 ? -9.086 16.875 17.109 1 93.62 128 ASN B N 1
ATOM 2182 C CA . ASN B 1 128 ? -9.805 15.609 17.031 1 93.62 128 ASN B CA 1
ATOM 2183 C C . ASN B 1 128 ? -8.867 14.422 17.203 1 93.62 128 ASN B C 1
ATOM 2185 O O . ASN B 1 128 ? -9.328 13.289 17.375 1 93.62 128 ASN B O 1
ATOM 2189 N N . VAL B 1 129 ? -7.613 14.68 17.188 1 97.38 129 VAL B N 1
ATOM 2190 C CA . VAL B 1 129 ? -6.617 13.609 17.234 1 97.38 129 VAL B CA 1
ATOM 2191 C C . VAL B 1 129 ? -6.48 13.117 18.672 1 97.38 129 VAL B C 1
ATOM 2193 O O . VAL B 1 129 ? -6.336 13.914 19.609 1 97.38 129 VAL B O 1
ATOM 2196 N N . LYS B 1 130 ? -6.504 11.828 18.844 1 97.69 130 LYS B N 1
ATOM 2197 C CA . LYS B 1 130 ? -6.434 11.203 20.156 1 97.69 130 LYS B CA 1
ATOM 2198 C C . LYS B 1 130 ? -5.039 10.641 20.438 1 97.69 130 LYS B C 1
ATOM 2200 O O . LYS B 1 130 ? -4.633 10.5 21.594 1 97.69 130 LYS B O 1
ATOM 2205 N N . ILE B 1 131 ? -4.367 10.328 19.438 1 98.44 131 ILE B N 1
ATOM 2206 C CA . ILE B 1 131 ? -3.016 9.797 19.531 1 98.44 131 ILE B CA 1
ATOM 2207 C C . ILE B 1 131 ? -2.082 10.578 18.609 1 98.44 131 ILE B C 1
ATOM 2209 O O . ILE B 1 131 ? -2.324 10.672 17.406 1 98.44 131 ILE B O 1
ATOM 2213 N N . LEU B 1 132 ? -1.058 11.156 19.141 1 98.38 132 LEU B N 1
ATOM 2214 C CA . LEU B 1 132 ? -0.024 11.836 18.375 1 98.38 132 LEU B CA 1
ATOM 2215 C C . LEU B 1 132 ? 1.342 11.203 18.625 1 98.38 132 LEU B C 1
ATOM 2217 O O . LEU B 1 132 ? 1.769 11.062 19.766 1 98.38 132 LEU B O 1
ATOM 2221 N N . ASN B 1 133 ? 1.959 10.695 17.578 1 97.81 133 ASN B N 1
ATOM 2222 C CA . ASN B 1 133 ? 3.285 10.094 17.688 1 97.81 133 ASN B CA 1
ATOM 2223 C C . ASN B 1 133 ? 3.297 8.922 18.656 1 97.81 133 ASN B C 1
ATOM 2225 O O . ASN B 1 133 ? 4.23 8.781 19.453 1 97.81 133 ASN B O 1
ATOM 2229 N N . GLY B 1 134 ? 2.191 8.195 18.641 1 97.25 134 GLY B N 1
ATOM 2230 C CA . GLY B 1 134 ? 2.135 6.953 19.391 1 97.25 134 GLY B CA 1
ATOM 2231 C C . GLY B 1 134 ? 1.747 7.152 20.844 1 97.25 134 GLY B C 1
ATOM 2232 O O . GLY B 1 134 ? 1.56 6.184 21.578 1 97.25 134 GLY B O 1
ATOM 2233 N N . SER B 1 135 ? 1.653 8.359 21.188 1 95.81 135 SER B N 1
ATOM 2234 C CA . SER B 1 135 ? 1.286 8.648 22.562 1 95.81 135 SER B CA 1
ATOM 2235 C C . SER B 1 135 ? -0.091 9.297 22.641 1 95.81 135 SER B C 1
ATOM 2237 O O . SER B 1 135 ? -0.433 10.148 21.828 1 95.81 135 SER B O 1
ATOM 2239 N N . GLU B 1 136 ? -0.876 8.992 23.641 1 95.62 136 GLU B N 1
ATOM 2240 C CA . GLU B 1 136 ? -2.227 9.516 23.844 1 95.62 136 GLU B CA 1
ATOM 2241 C C . GLU B 1 136 ? -2.201 11.008 24.141 1 95.62 136 GLU B C 1
ATOM 2243 O O . GLU B 1 136 ? -1.331 11.484 24.875 1 95.62 136 GLU B O 1
ATOM 2248 N N . VAL B 1 137 ? -3.203 11.703 23.5 1 91.56 137 VAL B N 1
ATOM 2249 C CA . VAL B 1 137 ? -3.43 13.117 23.781 1 91.56 137 VAL B CA 1
ATOM 2250 C C . VAL B 1 137 ? -4.449 13.266 24.922 1 91.56 137 VAL B C 1
ATOM 2252 O O . VAL B 1 137 ? -5.547 12.703 24.844 1 91.56 137 VAL B O 1
ATOM 2255 N N . ILE B 1 138 ? -4.102 13.492 26.141 1 74.56 138 ILE B N 1
ATOM 2256 C CA . ILE B 1 138 ? -5.016 13.68 27.266 1 74.56 138 ILE B CA 1
ATOM 2257 C C . ILE B 1 138 ? -5.707 15.031 27.156 1 74.56 138 ILE B C 1
ATOM 2259 O O . ILE B 1 138 ? -5.062 16.047 26.875 1 74.56 138 ILE B O 1
ATOM 2263 N N . ALA B 1 139 ? -7.043 15.047 26.875 1 61 139 ALA B N 1
ATOM 2264 C CA . ALA B 1 139 ? -7.832 16.281 26.906 1 61 139 ALA B CA 1
ATOM 2265 C C . ALA B 1 139 ? -7.508 17.109 28.141 1 61 139 ALA B C 1
ATOM 2267 O O . ALA B 1 139 ? -7.746 16.672 29.281 1 61 139 ALA B O 1
ATOM 2268 N N . VAL B 1 140 ? -6.383 17.625 28.281 1 51.19 140 VAL B N 1
ATOM 2269 C CA . VAL B 1 140 ? -6.262 18.484 29.453 1 51.19 140 VAL B CA 1
ATOM 2270 C C . VAL B 1 140 ? -7.395 19.516 29.453 1 51.19 140 VAL B C 1
ATOM 2272 O O . VAL B 1 140 ? -7.633 20.188 28.453 1 51.19 140 VAL B O 1
ATOM 2275 N N . SER B 1 141 ? -8.328 19.422 30.25 1 48.28 141 SER B N 1
ATOM 2276 C CA . SER B 1 141 ? -9.273 20.516 30.453 1 48.28 141 SER B CA 1
ATOM 2277 C C . SER B 1 141 ? -8.578 21.875 30.344 1 48.28 141 SER B C 1
ATOM 2279 O O . SER B 1 141 ? -7.402 22 30.703 1 48.28 141 SER B O 1
ATOM 2281 N N . LEU B 1 142 ? -8.914 22.625 29.328 1 47.62 142 LEU B N 1
ATOM 2282 C CA . LEU B 1 142 ? -8.414 24 29.203 1 47.62 142 LEU B CA 1
ATOM 2283 C C . LEU B 1 142 ? -7.883 24.516 30.531 1 47.62 142 LEU B C 1
ATOM 2285 O O . LEU B 1 142 ? -6.879 25.219 30.578 1 47.62 142 LEU B O 1
ATOM 2289 N N . GLY B 1 143 ? -8.586 24.203 31.547 1 48.44 143 GLY B N 1
ATOM 2290 C CA . GLY B 1 143 ? -8.234 24.688 32.875 1 48.44 143 GLY B CA 1
ATOM 2291 C C . GLY B 1 143 ? -6.898 24.156 33.344 1 48.44 143 GLY B C 1
ATOM 2292 O O . GLY B 1 143 ? -6.137 24.875 34 1 48.44 143 GLY B O 1
ATOM 2293 N N . ALA B 1 144 ? -6.57 23.062 33.031 1 50.44 144 ALA B N 1
ATOM 2294 C CA . ALA B 1 144 ? -5.328 22.469 33.531 1 50.44 144 ALA B CA 1
ATOM 2295 C C . ALA B 1 144 ? -4.133 22.969 32.719 1 50.44 144 ALA B C 1
ATOM 2297 O O . ALA B 1 144 ? -3.041 23.156 33.25 1 50.44 144 ALA B O 1
ATOM 2298 N N . LEU B 1 145 ? -4.25 23.266 31.469 1 51 145 LEU B N 1
ATOM 2299 C CA . LEU B 1 145 ? -3.182 23.875 30.672 1 51 145 LEU B CA 1
ATOM 2300 C C . LEU B 1 145 ? -2.854 25.281 31.188 1 51 145 LEU B C 1
ATOM 2302 O O . LEU B 1 145 ? -1.69 25.688 31.203 1 51 145 LEU B O 1
ATOM 2306 N N . GLN B 1 146 ? -3.848 26.078 31.547 1 50.03 146 GLN B N 1
ATOM 2307 C CA . GLN B 1 146 ? -3.682 27.391 32.188 1 50.03 146 GLN B CA 1
ATOM 2308 C C . GLN B 1 146 ? -2.912 27.266 33.5 1 50.03 146 GLN B C 1
ATOM 2310 O O . GLN B 1 146 ? -2.086 28.125 33.812 1 50.03 146 GLN B O 1
ATOM 2315 N N . HIS B 1 147 ? -3.18 26.281 34.188 1 52.5 147 HIS B N 1
ATOM 2316 C CA . HIS B 1 147 ? -2.465 26.094 35.469 1 52.5 147 HIS B CA 1
ATOM 2317 C C . HIS B 1 147 ? -1.017 25.688 35.219 1 52.5 147 HIS B C 1
ATOM 2319 O O . HIS B 1 147 ? -0.109 26.172 35.906 1 52.5 147 HIS B O 1
ATOM 2325 N N . ILE B 1 148 ? -0.758 24.906 34.25 1 51.97 148 ILE B N 1
ATOM 2326 C CA . ILE B 1 148 ? 0.612 24.469 34 1 51.97 148 ILE B CA 1
ATOM 2327 C C . ILE B 1 148 ? 1.401 25.609 33.344 1 51.97 148 ILE B C 1
ATOM 2329 O O . ILE B 1 148 ? 2.541 25.891 33.719 1 51.97 148 ILE B O 1
ATOM 2333 N N . CYS B 1 149 ? 0.85 26.297 32.375 1 49.97 149 CYS B N 1
ATOM 2334 C CA . CYS B 1 149 ? 1.562 27.422 31.797 1 49.97 149 CYS B CA 1
ATOM 2335 C C . CYS B 1 149 ? 1.719 28.547 32.812 1 49.97 149 CYS B C 1
ATOM 2337 O O . CYS B 1 149 ? 2.738 29.25 32.812 1 49.97 149 CYS B O 1
ATOM 2339 N N . SER B 1 150 ? 0.752 28.812 33.594 1 50.22 150 SER B N 1
ATOM 2340 C CA . SER B 1 150 ? 0.869 29.828 34.625 1 50.22 150 SER B CA 1
ATOM 2341 C C . SER B 1 150 ? 1.916 29.438 35.656 1 50.22 150 SER B C 1
ATOM 2343 O O . SER B 1 150 ? 2.631 30.297 36.188 1 50.22 150 SER B O 1
ATOM 2345 N N . ASN B 1 151 ? 1.953 28.188 35.938 1 51.62 151 ASN B N 1
ATOM 2346 C CA . ASN B 1 151 ? 2.936 27.828 36.969 1 51.62 151 ASN B CA 1
ATOM 2347 C C . ASN B 1 151 ? 4.344 27.75 36.375 1 51.62 151 ASN B C 1
ATOM 2349 O O . ASN B 1 151 ? 5.328 27.859 37.125 1 51.62 151 ASN B O 1
ATOM 2353 N N . THR B 1 152 ? 4.43 27.469 35.094 1 47.81 152 THR B N 1
ATOM 2354 C CA . THR B 1 152 ? 5.777 27.406 34.531 1 47.81 152 THR B CA 1
ATOM 2355 C C . THR B 1 152 ? 6.266 28.797 34.156 1 47.81 152 THR B C 1
ATOM 2357 O O . THR B 1 152 ? 7.457 29 33.938 1 47.81 152 THR B O 1
ATOM 2360 N N . LEU B 1 153 ? 5.336 29.719 33.844 1 41.47 153 LEU B N 1
ATOM 2361 C CA . LEU B 1 153 ? 5.777 31.062 33.5 1 41.47 153 LEU B CA 1
ATOM 2362 C C . LEU B 1 153 ? 5.969 31.906 34.75 1 41.47 153 LEU B C 1
ATOM 2364 O O . LEU B 1 153 ? 6.316 33.094 34.656 1 41.47 153 LEU B O 1
ATOM 2368 N N . HIS B 1 154 ? 5.453 31.391 35.906 1 42.12 154 HIS B N 1
ATOM 2369 C CA . HIS B 1 154 ? 5.828 32.25 37.031 1 42.12 154 HIS B CA 1
ATOM 2370 C C . HIS B 1 154 ? 7.27 32.031 37.469 1 42.12 154 HIS B C 1
ATOM 2372 O O . HIS B 1 154 ? 7.637 30.891 37.781 1 42.12 154 HIS B O 1
ATOM 2378 N N . PRO B 1 155 ? 8.195 32.969 37.062 1 38.5 155 PRO B N 1
ATOM 2379 C CA . PRO B 1 155 ? 9.539 32.906 37.656 1 38.5 155 PRO B CA 1
ATOM 2380 C C . PRO B 1 155 ? 9.508 32.812 39.188 1 38.5 155 PRO B C 1
ATOM 2382 O O . PRO B 1 155 ? 8.547 33.281 39.812 1 38.5 155 PRO B O 1
#

InterPro domains:
  IPR001611 Leucine-rich repeat [PS51450] (12-33)
  IPR001611 Leucine-rich repeat [PS51450] (37-58)
  IPR001611 Leucine-rich repeat [PS51450] (73-94)
  IPR032675 Leucine-rich repeat domain superfamily [G3DSA:3.80.10.10] (3-150)

Sequence (310 aa):
TPAGNFVQGFDTLRLLNLEDNHIVSWDEMVKLSYLRSLEQLHLNKNKIKHVRYPSNLPSSGSLGDVAVPAFEKLQVLLLGSNEIEDFPSVDSLNLFPSLMDVRISDNPIADPAKGGAPRFVLVARLGNVKILNGSEVIAVSLGALQHICSNTLHPTPAGNFVQGFDTLRLLNLEDNHIVSWDEMVKLSYLRSLEQLHLNKNKIKHVRYPSNLPSSGSLGDVAVPAFEKLQVLLLGSNEIEDFPSVDSLNLFPSLMDVRISDNPIADPAKGGAPRFVLVARLGNVKILNGSEVIAVSLGALQHICSNTLHP

Foldseek 3Di:
DPLPQADDDPLQAAEDADEQPQDADCSVVQSPFVSPNHAEYHHAHYAYAAAAADPPDDQNDDDDDDRQGTQQRHAYYEHHQYAHADVVRLLRQQVHNRYAYYEHHNYLQDDVVNVHDDPVVSLVSRDRYQYYNNHGNPPPPPVNVVVVCVVVPPD/DPLPQADDDPLQAAEDADEQPQDADCSVVQSPFVSPNHAEYHHAHYAYAAAAADPPDDQNDDDDDDRQGTQQRHAYYEHHQYAHADVVRLLRQQVNNRYAYYEHHNYLQDDVVNVHDDPVVSLVSRDRYQYYNNHGNPPPPPVVVCVVVVVVPPD

Radius of gyration: 24.19 Å; Cα contacts (8 Å, |Δi|>4): 605; chains: 2; bounding box: 51×81×69 Å

Nearest PDB structures (foldseek):
  7k5b-assembly1_Q  TM=8.075E-01  e=6.218E-06  Tetrahymena thermophila
  8glv-assembly1_Gg  TM=7.428E-01  e=3.348E-05  Chlamydomonas reinhardtii
  8j07-assembly1_q3  TM=6.138E-01  e=7.843E-06  Homo sapiens
  6f4j-assembly2_B  TM=7.314E-01  e=1.009E-04  Drosophila melanogaster
  8c6j-assembly1_W  TM=6.141E-01  e=7.545E-05  Homo sapiens

pLDDT: mean 86.36, std 19.44, range [28.22, 98.94]